Protein AF-0000000074038031 (afdb_homodimer)

pLDDT: mean 88.66, std 17.0, range [27.48, 98.94]

Nearest PDB structures (foldseek):
  1ybx-assembly1_A  TM=8.021E-01  e=2.720E-06  Acetivibrio thermocellus
  1pug-assembly1_A  TM=8.696E-01  e=6.826E-06  Escherichia coli
  1pug-assembly2_C  TM=8.564E-01  e=8.314E-06  Escherichia coli
  5yrx-assembly1_A-2  TM=8.910E-01  e=5.591E-05  Mycobacterium tuberculosis H37Rv
  7aor-assembly1_an  TM=6.648E-01  e=2.707E-04  Trypanosoma cruzi strain CL Brener

Solvent-accessible surface area (backbone atoms only — not comparable to full-atom values): 11369 Å² total; per-residue (Å²): 130,52,71,70,55,51,54,52,49,52,52,50,50,53,51,51,52,51,51,51,50,52,53,29,58,68,37,71,25,70,11,49,21,80,91,62,28,24,36,27,27,26,25,52,76,65,36,57,77,46,62,45,71,40,56,86,44,59,39,82,90,52,53,62,62,36,37,52,30,51,38,45,3,43,37,42,9,45,54,46,31,53,51,51,51,52,52,51,48,47,55,51,52,74,65,42,82,74,50,73,54,75,82,37,73,79,130,133,52,70,69,56,51,54,51,48,53,52,50,49,53,52,50,51,52,50,52,50,52,52,29,59,70,36,71,24,71,10,49,20,79,90,62,30,23,36,27,29,26,25,52,76,66,36,58,76,45,60,45,72,40,58,87,45,60,40,81,89,53,53,64,63,36,35,51,30,50,38,45,4,44,38,42,11,46,53,47,30,53,50,51,51,51,50,51,48,47,55,51,53,73,64,41,83,73,50,74,53,76,83,37,71,80,129

Secondary structure (DSSP, 8-state):
--HHHHHHHHHHHHHHHHHHHHHHHH-EEEEEETTTTEEEEEETT--EEEEEE-GGG--TT--HHHHHHHHHHHHHHHHHHHHHHHHHHHHHHHHS---HHHHS---/--HHHHHHHHHHHHHHHHHHHHHHHH-EEEEEETTTTEEEEEETT--EEEEEE-GGG--TT--HHHHHHHHHHHHHHHHHHHHHHHHHHHHHHHHS---HHHHS---

Sequence (214 aa):
MNPMDMFKNMGQLQEKMLEAQTRMRSITATGTAGGDMVKISLNGEFQIQHVEISPEAVDPEDLSLLQDLIRAAHNDAVAAVKERLREGFSDMAGGLPFSPDMFGGGSMNPMDMFKNMGQLQEKMLEAQTRMRSITATGTAGGDMVKISLNGEFQIQHVEISPEAVDPEDLSLLQDLIRAAHNDAVAAVKERLREGFSDMAGGLPFSPDMFGGGS

Foldseek 3Di:
DDPVVVVVVVVVVVVVVVVVVVQQQVAKFWFFFDVRQWIWMAGSVLDTPDIHHHPVQDDPVDNV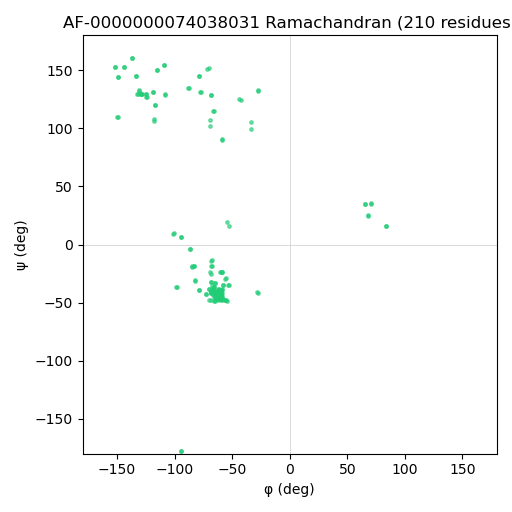SVVVGNVRRSVRRVVVSVVVVVVVVCVVVVPPPPDPVVVVDDD/DDPVVVVVVVVVVVVVVVVVVVQQQVAKFWFFFDVRQWIWMAGSVLDTPDIHHHPVQDDPVDNVSVVVGNVRRSVRRVVVSVVVVVVVVCVVVVPPPPPPVVVVDDD

Organism: NCBI:txid159291

InterPro domains:
  IPR004401 Nucleoid-associated protein YbaB/EbfC [MF_00274] (1-95)
  IPR004401 Nucleoid-associated protein YbaB/EbfC [PF02575] (8-96)
  IPR004401 Nucleoid-associated protein YbaB/EbfC [PIRSF004555] (1-99)
  IPR004401 Nucleoid-associated protein YbaB/EbfC [PTHR33449] (4-102)
  IPR004401 Nucleoid-associated protein YbaB/EbfC [TIGR00103] (2-102)
  IPR036894 Nucleoid-associated protein YbaB-like domain superfamily [G3DSA:3.30.1310.10] (4-103)
  IPR036894 Nucleoid-associated protein YbaB-like domain superfamily [SSF82607] (5-95)

Radius of gyration: 21.87 Å; Cα contacts (8 Å, |Δi|>4): 296; chains: 2; bounding box: 36×65×46 Å

Structure (mmCIF, N/CA/C/O backbone):
data_AF-0000000074038031-model_v1
#
loop_
_entity.id
_entity.type
_entity.pdbx_description
1 polymer 'Nucleoid-associated protein SAMN05920897_104124'
#
loop_
_atom_site.group_PDB
_atom_site.id
_atom_site.type_symbol
_atom_site.label_atom_id
_atom_site.label_alt_id
_atom_site.label_comp_id
_atom_site.label_asym_id
_atom_site.label_entity_id
_atom_site.label_seq_id
_atom_site.pdbx_PDB_ins_code
_atom_site.Cartn_x
_atom_site.Cartn_y
_atom_site.Cartn_z
_atom_site.occupancy
_atom_site.B_iso_or_equiv
_atom_site.auth_seq_id
_atom_site.auth_comp_id
_atom_site.auth_asym_id
_atom_site.auth_atom_id
_atom_site.pdbx_PDB_model_num
ATOM 1 N N . MET A 1 1 ? -13.188 36.469 8.938 1 65.38 1 MET A N 1
ATOM 2 C CA . MET A 1 1 ? -13.125 35.812 7.629 1 65.38 1 MET A CA 1
ATOM 3 C C . MET A 1 1 ? -14.461 35.875 6.91 1 65.38 1 MET A C 1
ATOM 5 O O . MET A 1 1 ? -15.508 35.594 7.492 1 65.38 1 MET A O 1
ATOM 9 N N . ASN A 1 2 ? -14.664 36.562 5.855 1 84.5 2 ASN A N 1
ATOM 10 C CA . ASN A 1 2 ? -15.93 36.688 5.137 1 84.5 2 ASN A CA 1
ATOM 11 C C . ASN A 1 2 ? -16.281 35.406 4.395 1 84.5 2 ASN A C 1
ATOM 13 O O . ASN A 1 2 ? -15.391 34.594 4.094 1 84.5 2 ASN A O 1
ATOM 17 N N . PRO A 1 3 ? -17.578 35.25 4.277 1 87.56 3 PRO A N 1
ATOM 18 C CA . PRO A 1 3 ? -18.031 34.031 3.627 1 87.56 3 PRO A CA 1
ATOM 19 C C . PRO A 1 3 ? -17.375 33.812 2.266 1 87.56 3 PRO A C 1
ATOM 21 O O . PRO A 1 3 ? -17.078 32.656 1.903 1 87.56 3 PRO A O 1
ATOM 24 N N . MET A 1 4 ? -17.141 34.875 1.61 1 89.25 4 MET A N 1
ATOM 25 C CA . MET A 1 4 ? -16.547 34.781 0.281 1 89.25 4 MET A CA 1
ATOM 26 C C . MET A 1 4 ? -15.109 34.25 0.366 1 89.25 4 MET A C 1
ATOM 28 O O . MET A 1 4 ? -14.688 33.469 -0.466 1 89.25 4 MET A O 1
ATOM 32 N N . ASP A 1 5 ? -14.336 34.656 1.433 1 90.38 5 ASP A N 1
ATOM 33 C CA . ASP A 1 5 ? -12.969 34.219 1.673 1 90.38 5 ASP A CA 1
ATOM 34 C C . ASP A 1 5 ? -12.945 32.75 2.08 1 90.38 5 ASP A C 1
ATOM 36 O O . ASP A 1 5 ? -12.047 31.984 1.682 1 90.38 5 ASP A O 1
ATOM 40 N N . MET A 1 6 ? -13.891 32.375 2.828 1 88.62 6 MET A N 1
ATOM 41 C CA . MET A 1 6 ? -14.016 31 3.281 1 88.62 6 MET A CA 1
ATOM 42 C C . MET A 1 6 ? -14.25 30.062 2.104 1 88.62 6 MET A C 1
ATOM 44 O O . MET A 1 6 ? -13.578 29.031 1.983 1 88.62 6 MET A O 1
ATOM 48 N N . PHE A 1 7 ? -15.203 30.516 1.234 1 88.19 7 PHE A N 1
ATOM 49 C CA . PHE A 1 7 ? -15.516 29.703 0.065 1 88.19 7 PHE A CA 1
ATOM 50 C C . PHE A 1 7 ? -14.297 29.562 -0.838 1 88.19 7 PHE A C 1
ATOM 52 O O . PHE A 1 7 ? -14 28.469 -1.324 1 88.19 7 PHE A O 1
ATOM 59 N N . LYS A 1 8 ? -13.516 30.625 -1.008 1 91 8 LYS A N 1
ATOM 60 C CA . LYS A 1 8 ? -12.312 30.625 -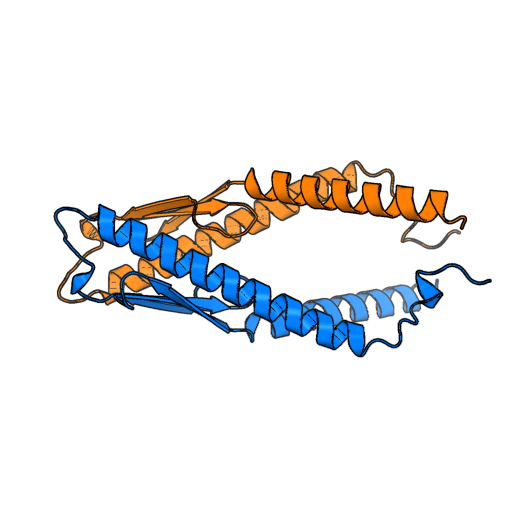1.829 1 91 8 LYS A CA 1
ATOM 61 C C . LYS A 1 8 ? -11.234 29.734 -1.233 1 91 8 LYS A C 1
ATOM 63 O O . LYS A 1 8 ? -10.578 28.984 -1.956 1 91 8 LYS A O 1
ATOM 68 N N . ASN A 1 9 ? -11.094 29.766 0.023 1 91.12 9 ASN A N 1
ATOM 69 C CA . ASN A 1 9 ? -10.109 28.938 0.721 1 91.12 9 ASN A CA 1
ATOM 70 C C . ASN A 1 9 ? -10.445 27.453 0.613 1 91.12 9 ASN A C 1
ATOM 72 O O . ASN A 1 9 ? -9.562 26.625 0.387 1 91.12 9 ASN A O 1
ATOM 76 N N . MET A 1 10 ? -11.688 27.141 0.722 1 90.69 10 MET A N 1
ATOM 77 C CA . MET A 1 10 ? -12.125 25.75 0.594 1 90.69 10 MET A CA 1
ATOM 78 C C . MET A 1 10 ? -11.852 25.219 -0.809 1 90.69 10 MET A C 1
ATOM 80 O O . MET A 1 10 ? -11.414 24.078 -0.972 1 90.69 10 MET A O 1
ATOM 84 N N . GLY A 1 11 ? -12.109 26 -1.809 1 93.88 11 GLY A N 1
ATOM 85 C CA . GLY A 1 11 ? -11.797 25.672 -3.188 1 93.88 11 GLY A CA 1
ATOM 86 C C . GLY A 1 11 ? -10.32 25.406 -3.414 1 93.88 11 GLY A C 1
ATOM 87 O O . GLY A 1 11 ? -9.953 24.422 -4.074 1 93.88 11 GLY A O 1
ATOM 88 N N . GLN A 1 12 ? -9.578 26.266 -2.832 1 93.31 12 GLN A N 1
ATOM 89 C CA . GLN A 1 12 ? -8.133 26.141 -2.953 1 93.31 12 GLN A CA 1
ATOM 90 C C . GLN A 1 12 ? -7.637 24.859 -2.289 1 93.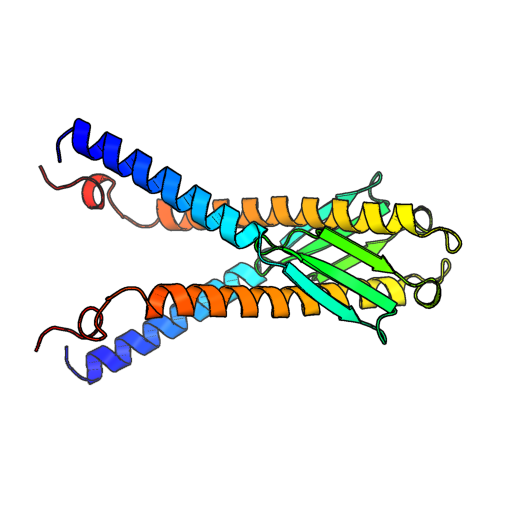31 12 GLN A C 1
ATOM 92 O O . GLN A 1 12 ? -6.75 24.172 -2.818 1 93.31 12 GLN A O 1
ATOM 97 N N . LEU A 1 13 ? -8.195 24.609 -1.163 1 90.12 13 LEU A N 1
ATOM 98 C CA . LEU A 1 13 ? -7.82 23.391 -0.447 1 90.12 13 LEU A CA 1
ATOM 99 C C . LEU A 1 13 ? -8.18 22.141 -1.255 1 90.12 13 LEU A C 1
ATOM 101 O O . LEU A 1 13 ? -7.367 21.234 -1.389 1 90.12 13 LEU A O 1
ATOM 105 N N . GLN A 1 14 ? -9.312 22.078 -1.777 1 93.88 14 GLN A N 1
ATOM 106 C CA . GLN A 1 14 ? -9.758 20.984 -2.629 1 93.88 14 GLN A CA 1
ATOM 107 C C . GLN A 1 14 ? -8.805 20.781 -3.809 1 93.88 14 GLN A C 1
ATOM 109 O O . GLN A 1 14 ? -8.453 19.656 -4.145 1 93.88 14 GLN A O 1
ATOM 114 N N . GLU A 1 15 ? -8.484 21.891 -4.453 1 94.5 15 GLU A N 1
ATOM 115 C CA . GLU A 1 15 ? -7.582 21.844 -5.602 1 94.5 15 GLU A CA 1
ATOM 116 C C . GLU A 1 15 ? -6.215 21.281 -5.211 1 94.5 15 GLU A C 1
ATOM 118 O O . GLU A 1 15 ? -5.648 20.453 -5.93 1 94.5 15 GLU A O 1
ATOM 123 N N . LYS A 1 16 ? -5.703 21.703 -4.102 1 91.88 16 LYS A N 1
ATOM 124 C CA . LYS A 1 16 ? -4.406 21.25 -3.623 1 91.88 16 LYS A CA 1
ATOM 125 C C . LYS A 1 16 ? -4.434 19.75 -3.312 1 91.88 16 LYS A C 1
ATOM 127 O O . LYS A 1 16 ? -3.467 19.031 -3.592 1 91.88 16 LYS A O 1
ATOM 132 N N . MET A 1 17 ? -5.438 19.297 -2.713 1 91.06 17 MET A N 1
ATOM 133 C CA . MET A 1 17 ? -5.594 17.875 -2.4 1 91.06 17 MET A CA 1
ATOM 134 C C . MET A 1 17 ? -5.613 17.047 -3.672 1 91.06 17 MET A C 1
ATOM 136 O O . MET A 1 17 ? -4.938 16.016 -3.754 1 91.06 17 MET A O 1
ATOM 140 N N . LEU A 1 18 ? -6.391 17.484 -4.637 1 93.81 18 LEU A N 1
ATOM 141 C CA . LEU A 1 18 ? -6.473 16.781 -5.91 1 93.81 18 LEU A CA 1
ATOM 142 C C . LEU A 1 18 ? -5.113 16.734 -6.598 1 93.81 18 LEU A C 1
ATOM 144 O O . LEU A 1 18 ? -4.742 15.719 -7.18 1 93.81 18 LEU A O 1
ATOM 148 N N . GLU A 1 19 ? -4.406 17.797 -6.551 1 92.81 19 GLU A N 1
ATOM 149 C CA . GLU A 1 19 ? -3.068 17.859 -7.129 1 92.81 19 GLU A CA 1
ATOM 150 C C . GLU A 1 19 ? -2.121 16.891 -6.445 1 92.81 19 GLU A C 1
ATOM 152 O O . GLU A 1 19 ? -1.33 16.203 -7.109 1 92.81 19 GLU A O 1
ATOM 157 N N . ALA A 1 20 ? -2.184 16.844 -5.172 1 89.44 20 ALA A N 1
ATOM 158 C CA . ALA A 1 20 ? -1.361 15.914 -4.402 1 89.44 20 ALA A CA 1
ATOM 159 C C . ALA A 1 20 ? -1.668 14.469 -4.781 1 89.44 20 ALA A C 1
ATOM 161 O O . ALA A 1 20 ? -0.753 13.672 -4.988 1 89.44 20 ALA A O 1
ATOM 162 N N . GLN A 1 21 ? -2.949 14.188 -4.902 1 93.38 21 GLN A N 1
ATOM 163 C CA . GLN A 1 21 ? -3.369 12.844 -5.297 1 93.38 21 GLN A CA 1
ATOM 164 C C . GLN A 1 21 ? -2.836 12.484 -6.68 1 93.38 21 GLN A C 1
ATOM 166 O O . GLN A 1 21 ? -2.361 11.367 -6.898 1 93.38 21 GLN A O 1
ATOM 171 N N . THR A 1 22 ? -2.975 13.43 -7.598 1 94.5 22 THR A N 1
ATOM 172 C CA . THR A 1 22 ? -2.508 13.211 -8.961 1 94.5 22 THR A CA 1
ATOM 173 C C . THR A 1 22 ? -1.007 12.938 -8.984 1 94.5 22 THR A C 1
ATOM 175 O O . THR A 1 22 ? -0.542 12.047 -9.703 1 94.5 22 THR A O 1
ATOM 178 N N . ARG A 1 23 ? -0.282 13.648 -8.195 1 92.88 23 ARG A N 1
ATOM 179 C CA . ARG A 1 23 ? 1.16 13.445 -8.102 1 92.88 23 ARG A CA 1
ATOM 180 C C . ARG A 1 23 ? 1.48 12.055 -7.559 1 92.88 23 ARG A C 1
ATOM 182 O O . ARG A 1 23 ? 2.361 11.367 -8.078 1 92.88 23 ARG A O 1
ATOM 189 N N . MET A 1 24 ? 0.803 11.672 -6.535 1 93.94 24 MET A N 1
ATOM 190 C CA . MET A 1 24 ? 1.004 10.344 -5.953 1 93.94 24 MET A CA 1
ATOM 191 C C . MET A 1 24 ? 0.718 9.25 -6.977 1 93.94 24 MET A C 1
ATOM 193 O O . MET A 1 24 ? 1.457 8.266 -7.062 1 93.94 24 MET A O 1
ATOM 197 N N . ARG A 1 25 ? -0.327 9.422 -7.812 1 95.31 25 ARG A N 1
ATOM 198 C CA . ARG A 1 25 ? -0.71 8.422 -8.805 1 95.31 25 ARG A CA 1
ATOM 199 C C . ARG A 1 25 ? 0.336 8.32 -9.914 1 95.31 25 ARG A C 1
ATOM 201 O O . ARG A 1 25 ? 0.449 7.289 -10.57 1 95.31 25 ARG A O 1
ATOM 208 N N . SER A 1 26 ? 1.06 9.391 -10.07 1 95.44 26 SER A N 1
ATOM 209 C CA . SER A 1 26 ? 2.033 9.43 -11.156 1 95.44 26 SER A CA 1
ATOM 210 C C . SER A 1 26 ? 3.342 8.758 -10.758 1 95.44 26 SER A C 1
ATOM 212 O O . SER A 1 26 ? 4.172 8.445 -11.609 1 95.44 26 SER A O 1
ATOM 214 N N . ILE A 1 27 ? 3.549 8.602 -9.461 1 95.19 27 ILE A N 1
ATOM 215 C CA . ILE A 1 27 ? 4.727 7.914 -8.945 1 95.19 27 ILE A CA 1
ATOM 216 C C . ILE A 1 27 ? 4.547 6.406 -9.094 1 95.19 27 ILE A C 1
ATOM 218 O O . ILE A 1 27 ? 3.471 5.875 -8.82 1 95.19 27 ILE A O 1
ATOM 222 N N . THR A 1 28 ? 5.566 5.809 -9.641 1 97.56 28 THR A N 1
ATOM 223 C CA . THR A 1 28 ? 5.535 4.355 -9.742 1 97.56 28 THR A CA 1
ATOM 224 C C . THR A 1 28 ? 6.859 3.752 -9.281 1 97.56 28 THR A C 1
ATOM 226 O O . THR A 1 28 ? 7.918 4.359 -9.453 1 97.56 28 THR A O 1
ATOM 229 N N . ALA A 1 29 ? 6.809 2.641 -8.672 1 98.5 29 ALA A N 1
ATOM 230 C CA . ALA A 1 29 ? 7.988 1.853 -8.336 1 98.5 29 ALA A CA 1
ATOM 231 C C . ALA A 1 29 ? 7.707 0.358 -8.453 1 98.5 29 ALA A C 1
ATOM 233 O O . ALA A 1 29 ? 6.566 -0.079 -8.289 1 98.5 29 ALA A O 1
ATOM 234 N N . THR A 1 30 ? 8.812 -0.32 -8.734 1 98.88 30 THR A N 1
ATOM 235 C CA . THR A 1 30 ? 8.688 -1.759 -8.945 1 98.88 30 THR A CA 1
ATOM 236 C C . THR A 1 30 ? 9.516 -2.525 -7.91 1 98.88 30 THR A C 1
ATOM 238 O O . THR A 1 30 ? 10.648 -2.146 -7.605 1 98.88 30 THR A O 1
ATOM 241 N N . GLY A 1 31 ? 8.906 -3.525 -7.277 1 98.88 31 GLY A N 1
ATOM 242 C CA . GLY A 1 31 ? 9.578 -4.488 -6.422 1 98.88 31 GLY A CA 1
ATOM 243 C C . GLY A 1 31 ? 9.656 -5.879 -7.031 1 98.88 31 GLY A C 1
ATOM 244 O O . GLY A 1 31 ? 8.859 -6.219 -7.906 1 98.88 31 GLY A O 1
ATOM 245 N N . THR A 1 32 ? 10.664 -6.613 -6.578 1 98.88 32 THR A N 1
ATOM 246 C CA . THR A 1 32 ? 10.875 -7.941 -7.145 1 98.88 32 THR A CA 1
ATOM 247 C C . THR A 1 32 ? 11.188 -8.953 -6.043 1 98.88 32 THR A C 1
ATOM 249 O O . THR A 1 32 ? 11.492 -8.578 -4.914 1 98.88 32 THR A O 1
ATOM 252 N N . ALA A 1 33 ? 11.016 -10.172 -6.359 1 98.88 33 ALA A N 1
ATOM 253 C CA . ALA A 1 33 ? 11.398 -11.281 -5.488 1 98.88 33 ALA A CA 1
ATOM 254 C C . ALA A 1 33 ? 11.734 -12.531 -6.305 1 98.88 33 ALA A C 1
ATOM 256 O O . ALA A 1 33 ? 11.258 -12.688 -7.434 1 98.88 33 ALA A O 1
ATOM 257 N N . GLY A 1 34 ? 12.633 -13.438 -5.75 1 98.38 34 GLY A N 1
ATOM 258 C CA . GLY A 1 34 ? 12.961 -14.703 -6.387 1 98.38 34 GLY A CA 1
ATOM 259 C C . GLY A 1 34 ? 13.797 -14.539 -7.641 1 98.38 34 GLY A C 1
ATOM 260 O O . GLY A 1 34 ? 13.602 -15.258 -8.625 1 98.38 34 GLY A O 1
ATOM 261 N N . GLY A 1 35 ? 14.648 -13.648 -7.695 1 97.56 35 GLY A N 1
ATOM 262 C CA . GLY A 1 35 ? 15.414 -13.398 -8.906 1 97.56 35 GLY A CA 1
ATOM 263 C C . GLY A 1 35 ? 14.562 -12.914 -10.062 1 97.56 35 GLY A C 1
ATOM 264 O O . GLY A 1 35 ? 14.68 -13.422 -11.18 1 97.56 35 GLY A O 1
ATOM 265 N N . ASP A 1 36 ? 13.469 -12.094 -9.781 1 98.19 36 ASP A N 1
ATOM 266 C CA . ASP A 1 36 ? 12.578 -11.445 -10.742 1 98.19 36 ASP A CA 1
ATOM 267 C C . ASP A 1 36 ? 11.477 -12.391 -11.211 1 98.19 36 ASP A C 1
ATOM 269 O O . ASP A 1 36 ? 10.781 -12.117 -12.188 1 98.19 36 ASP A O 1
ATOM 273 N N . MET A 1 37 ? 11.328 -13.422 -10.477 1 98.62 37 MET A N 1
ATOM 274 C CA . MET A 1 37 ? 10.227 -14.328 -10.781 1 98.62 37 MET A CA 1
ATOM 275 C C . MET A 1 37 ? 8.875 -13.641 -10.57 1 98.62 37 MET A C 1
ATOM 277 O O . MET A 1 37 ? 7.895 -13.977 -11.227 1 98.62 37 MET A O 1
ATOM 281 N N . VAL A 1 38 ? 8.883 -12.82 -9.648 1 98.94 38 VAL A N 1
ATOM 282 C CA . VAL A 1 38 ? 7.695 -12 -9.398 1 98.94 38 VAL A CA 1
ATOM 283 C C . VAL A 1 38 ? 8.078 -10.523 -9.422 1 98.94 38 VAL A C 1
ATOM 285 O O . VAL A 1 38 ? 9.039 -10.109 -8.766 1 98.94 38 VAL A O 1
ATOM 288 N N . LYS A 1 39 ? 7.418 -9.766 -10.195 1 98.94 39 LYS A N 1
ATOM 289 C CA . LYS A 1 39 ? 7.57 -8.32 -10.297 1 98.94 39 LYS A CA 1
ATOM 290 C C . LYS A 1 39 ? 6.238 -7.609 -10.078 1 98.94 39 LYS A C 1
ATOM 292 O O . LYS A 1 39 ? 5.23 -7.973 -10.695 1 98.94 39 LYS A O 1
ATOM 297 N N . ILE A 1 40 ? 6.191 -6.582 -9.172 1 98.94 40 ILE A N 1
ATOM 298 C CA . ILE A 1 40 ? 4.969 -5.848 -8.859 1 98.94 40 ILE A CA 1
ATOM 299 C C . ILE A 1 40 ? 5.242 -4.348 -8.906 1 98.94 40 ILE A C 1
ATOM 301 O O . ILE A 1 40 ? 6.211 -3.867 -8.312 1 98.94 40 ILE A O 1
ATOM 305 N N . SER A 1 41 ? 4.43 -3.678 -9.609 1 98.94 41 SER A N 1
ATOM 306 C CA . SER A 1 41 ? 4.531 -2.225 -9.688 1 98.94 41 SER A CA 1
ATOM 307 C C . SER A 1 41 ? 3.387 -1.549 -8.938 1 98.94 41 SER A C 1
ATOM 309 O O . SER A 1 41 ? 2.217 -1.878 -9.148 1 98.94 41 SER A O 1
ATOM 311 N N . LEU A 1 42 ? 3.746 -0.639 -8.094 1 98.81 42 LEU A N 1
ATOM 312 C CA . LEU A 1 42 ? 2.789 0.147 -7.32 1 98.81 42 LEU A CA 1
ATOM 313 C C . LEU A 1 42 ? 2.861 1.621 -7.703 1 98.81 42 LEU A C 1
ATOM 315 O O . LEU A 1 42 ? 3.926 2.115 -8.086 1 98.81 42 LEU A O 1
ATOM 319 N N . ASN A 1 43 ? 1.71 2.279 -7.566 1 98.25 43 ASN A N 1
ATOM 320 C CA . ASN A 1 43 ? 1.771 3.734 -7.625 1 98.25 43 ASN A CA 1
ATOM 321 C C . ASN A 1 43 ? 1.875 4.348 -6.234 1 98.25 43 ASN A C 1
ATOM 323 O O . ASN A 1 43 ? 1.969 3.629 -5.238 1 98.25 43 ASN A O 1
ATOM 327 N N . GLY A 1 44 ? 1.889 5.672 -6.184 1 97.81 44 GLY A N 1
ATOM 328 C CA . GLY A 1 44 ? 2.078 6.391 -4.934 1 97.81 44 GLY A CA 1
ATOM 329 C C . GLY A 1 44 ? 0.915 6.234 -3.975 1 97.81 44 GLY A C 1
ATOM 330 O O . GLY A 1 44 ? 1.027 6.574 -2.795 1 97.81 44 GLY A O 1
ATOM 331 N N . GLU A 1 45 ? -0.212 5.734 -4.445 1 97.25 45 GLU A N 1
ATOM 332 C CA . GLU A 1 45 ? -1.366 5.434 -3.604 1 97.25 45 GLU A CA 1
ATOM 333 C C . GLU A 1 45 ? -1.362 3.975 -3.162 1 97.25 45 GLU A C 1
ATOM 335 O O . GLU A 1 45 ? -2.352 3.482 -2.615 1 97.25 45 GLU A O 1
ATOM 340 N N . PHE A 1 46 ? -0.296 3.227 -3.463 1 98.44 46 PHE A N 1
ATOM 341 C CA . PHE A 1 46 ? -0.049 1.84 -3.088 1 98.44 46 PHE A CA 1
ATOM 342 C C . PHE A 1 46 ? -1.023 0.906 -3.795 1 98.44 46 PHE A C 1
ATOM 344 O O . PHE A 1 46 ? -1.396 -0.137 -3.254 1 98.44 46 PHE A O 1
ATOM 351 N N . GLN A 1 47 ? -1.53 1.372 -4.969 1 98.56 47 GLN A N 1
ATOM 352 C CA . GLN A 1 47 ? -2.309 0.491 -5.832 1 98.56 47 GLN A CA 1
ATOM 353 C C . GLN A 1 47 ? -1.404 -0.271 -6.797 1 98.56 47 GLN A C 1
ATOM 355 O O . GLN A 1 47 ? -0.481 0.305 -7.375 1 98.56 47 GLN A O 1
ATOM 360 N N . ILE A 1 48 ? -1.673 -1.53 -6.887 1 98.94 48 ILE A N 1
ATOM 361 C CA . ILE A 1 48 ? -0.928 -2.299 -7.879 1 98.94 48 ILE A CA 1
ATOM 362 C C . ILE A 1 48 ? -1.347 -1.87 -9.281 1 98.94 48 ILE A C 1
ATOM 364 O O . ILE A 1 48 ? -2.539 -1.827 -9.602 1 98.94 48 ILE A O 1
ATOM 368 N N . GLN A 1 49 ? -0.342 -1.559 -10.102 1 98.62 49 GLN A N 1
ATOM 369 C CA . GLN A 1 49 ? -0.563 -1.221 -11.5 1 98.62 49 GLN A CA 1
ATOM 370 C C . GLN A 1 49 ? -0.304 -2.424 -12.406 1 98.62 49 GLN A C 1
ATOM 372 O O . GLN A 1 49 ? -0.988 -2.607 -13.414 1 98.62 49 GLN A O 1
ATOM 377 N N . HIS A 1 50 ? 0.721 -3.176 -11.961 1 98.56 50 HIS A N 1
ATOM 378 C CA . HIS A 1 50 ? 1.135 -4.309 -12.781 1 98.56 50 HIS A CA 1
ATOM 379 C C . HIS A 1 50 ? 1.693 -5.438 -11.922 1 98.56 50 HIS A C 1
ATOM 381 O O . HIS A 1 50 ? 2.344 -5.184 -10.898 1 98.56 50 HIS A O 1
ATOM 387 N N . VAL A 1 51 ? 1.408 -6.633 -12.352 1 98.94 51 VAL A N 1
ATOM 388 C CA . VAL A 1 51 ? 1.971 -7.848 -11.766 1 98.94 51 VAL A CA 1
ATOM 389 C C . VAL A 1 51 ? 2.52 -8.75 -12.875 1 98.94 51 VAL A C 1
ATOM 391 O O . VAL A 1 51 ? 1.864 -8.953 -13.898 1 98.94 51 VAL A O 1
ATOM 394 N N . GLU A 1 52 ? 3.67 -9.188 -12.648 1 98.75 52 GLU A N 1
ATOM 395 C CA . GLU A 1 52 ? 4.281 -10.18 -13.531 1 98.75 52 GLU A CA 1
ATOM 396 C C . GLU A 1 52 ? 4.805 -11.375 -12.734 1 98.75 52 GLU A C 1
ATOM 398 O O . GLU A 1 52 ? 5.586 -11.203 -11.797 1 98.75 52 GLU A O 1
ATOM 403 N N . ILE A 1 53 ? 4.418 -12.562 -13.18 1 98.75 53 ILE A N 1
ATOM 404 C CA . ILE A 1 53 ? 4.832 -13.789 -12.508 1 98.75 53 ILE A CA 1
ATOM 405 C C . ILE A 1 53 ? 5.422 -14.758 -13.531 1 98.75 53 ILE A C 1
ATOM 407 O O . ILE A 1 53 ? 4.816 -15.023 -14.57 1 98.75 53 ILE A O 1
ATOM 411 N N . SER A 1 54 ? 6.523 -15.234 -13.258 1 97.81 54 SER A N 1
ATOM 412 C CA . SER A 1 54 ? 7.121 -16.281 -14.078 1 97.81 54 SER A CA 1
ATOM 413 C C . SER A 1 54 ? 6.512 -17.641 -13.758 1 97.81 54 SER A C 1
ATOM 415 O O . SER A 1 54 ? 6.262 -17.969 -12.594 1 97.81 54 SER A O 1
ATOM 417 N N . PRO A 1 55 ? 6.395 -18.438 -14.773 1 97.19 55 PRO A N 1
ATOM 418 C CA . PRO A 1 55 ? 5.902 -19.797 -14.523 1 97.19 55 PRO A CA 1
ATOM 419 C C . PRO A 1 55 ? 6.773 -20.578 -13.539 1 97.19 55 PRO A C 1
ATOM 421 O O . PRO A 1 55 ? 6.285 -21.469 -12.836 1 97.19 55 PRO A O 1
ATOM 424 N N . GLU A 1 56 ? 7.949 -20.203 -13.43 1 96.5 56 GLU A N 1
ATOM 425 C CA . GLU A 1 56 ? 8.898 -20.875 -12.547 1 96.5 56 GLU A CA 1
ATOM 426 C C . GLU A 1 56 ? 8.523 -20.672 -11.078 1 96.5 56 GLU A C 1
ATOM 428 O O . GLU A 1 56 ? 8.938 -21.453 -10.219 1 96.5 56 GLU A O 1
ATOM 433 N N . ALA A 1 57 ? 7.75 -19.719 -10.852 1 97.75 57 ALA A N 1
ATOM 434 C CA . ALA A 1 57 ? 7.352 -19.406 -9.484 1 97.75 57 ALA A CA 1
ATOM 435 C C . ALA A 1 57 ? 6.133 -20.219 -9.062 1 97.75 57 ALA A C 1
ATOM 437 O O . ALA A 1 57 ? 5.703 -20.156 -7.91 1 97.75 57 ALA A O 1
ATOM 438 N N . VAL A 1 58 ? 5.656 -20.953 -9.992 1 97.81 58 VAL A N 1
ATOM 439 C CA . VAL A 1 58 ? 4.332 -21.531 -9.758 1 97.81 58 VAL A CA 1
ATOM 440 C C . VAL A 1 58 ? 4.418 -23.047 -9.727 1 97.81 58 VAL A C 1
ATOM 442 O O . VAL A 1 58 ? 4.902 -23.672 -10.672 1 97.81 58 VAL A O 1
ATOM 445 N N . ASP A 1 59 ? 4.031 -23.578 -8.625 1 96.06 59 ASP A N 1
ATOM 446 C CA . ASP A 1 59 ? 3.709 -24.984 -8.469 1 96.06 59 ASP A CA 1
ATOM 447 C C . ASP A 1 59 ? 2.248 -25.172 -8.062 1 96.06 59 ASP A C 1
ATOM 449 O O . ASP A 1 59 ? 1.866 -24.875 -6.934 1 96.06 59 ASP A O 1
ATOM 453 N N . PRO A 1 60 ? 1.436 -25.641 -8.93 1 91.38 60 PRO A N 1
ATOM 454 C CA . PRO A 1 60 ? 0.003 -25.719 -8.633 1 91.38 60 PRO A CA 1
ATOM 455 C C . PRO A 1 60 ? -0.299 -26.609 -7.434 1 91.38 60 PRO A C 1
ATOM 457 O O . PRO A 1 60 ? -1.355 -26.484 -6.812 1 91.38 60 PRO A O 1
ATOM 460 N N . GLU A 1 61 ? 0.588 -27.484 -7.18 1 94 61 GLU A N 1
ATOM 461 C CA . GLU A 1 61 ? 0.358 -28.406 -6.066 1 94 61 GLU A CA 1
ATOM 462 C C . GLU A 1 61 ? 0.795 -27.781 -4.742 1 94 61 GLU A C 1
ATOM 464 O O . GLU A 1 61 ? 0.475 -28.297 -3.672 1 94 61 GLU A O 1
ATOM 469 N N . ASP A 1 62 ? 1.563 -26.828 -4.73 1 97.5 62 ASP A N 1
ATOM 470 C CA . ASP A 1 62 ? 2.045 -26.094 -3.562 1 97.5 62 ASP A CA 1
ATOM 471 C C . ASP A 1 62 ? 2.326 -24.625 -3.904 1 97.5 62 ASP A C 1
ATOM 473 O O . ASP A 1 62 ? 3.361 -24.312 -4.492 1 97.5 62 ASP A O 1
ATOM 477 N N . LEU A 1 63 ? 1.498 -23.797 -3.383 1 98.06 63 LEU A N 1
ATOM 478 C CA . LEU A 1 63 ? 1.564 -22.391 -3.797 1 98.06 63 LEU A CA 1
ATOM 479 C C . LEU A 1 63 ? 2.293 -21.562 -2.756 1 98.06 63 LEU A C 1
ATOM 481 O O . LEU A 1 63 ? 2.342 -20.328 -2.867 1 98.06 63 LEU A O 1
ATOM 485 N N . SER A 1 64 ? 2.924 -22.203 -1.756 1 98.31 64 SER A N 1
ATOM 486 C CA . SER A 1 64 ? 3.559 -21.516 -0.645 1 98.31 64 SER A CA 1
ATOM 487 C C . SER A 1 64 ? 4.684 -20.609 -1.132 1 98.31 64 SER A C 1
ATOM 489 O O . SER A 1 64 ? 4.789 -19.453 -0.706 1 98.31 64 SER A O 1
ATOM 491 N N . LEU A 1 65 ? 5.418 -21.094 -2.045 1 97.94 65 LEU A N 1
ATOM 492 C CA . LEU A 1 65 ? 6.523 -20.297 -2.568 1 97.94 65 LEU A CA 1
ATOM 493 C C . LEU A 1 65 ? 6.008 -19.062 -3.303 1 97.94 65 LEU A C 1
ATOM 495 O O . LEU A 1 65 ? 6.492 -17.953 -3.074 1 97.94 65 LEU A O 1
ATOM 499 N N . LEU A 1 66 ? 5.086 -19.281 -4.137 1 98.69 66 LEU A N 1
ATOM 500 C CA . LEU A 1 66 ? 4.504 -18.172 -4.895 1 98.69 66 LEU A CA 1
ATOM 501 C C . LEU A 1 66 ? 3.959 -17.094 -3.961 1 98.69 66 LEU A C 1
ATOM 503 O O . LEU A 1 66 ? 4.211 -15.906 -4.16 1 98.69 66 LEU A O 1
ATOM 507 N N . GLN A 1 67 ? 3.215 -17.484 -2.992 1 98.88 67 GLN A N 1
ATOM 508 C CA . GLN A 1 67 ? 2.629 -16.578 -2.02 1 98.88 67 GLN A CA 1
ATOM 509 C C . GLN A 1 67 ? 3.707 -15.781 -1.286 1 98.88 67 GLN A C 1
ATOM 511 O O . GLN A 1 67 ? 3.572 -14.57 -1.09 1 98.88 67 GLN A O 1
ATOM 516 N N . ASP A 1 68 ? 4.77 -16.453 -0.926 1 98.81 68 ASP A N 1
ATOM 517 C CA . ASP A 1 68 ? 5.887 -15.789 -0.257 1 98.81 68 ASP A CA 1
ATOM 518 C C . ASP A 1 68 ? 6.551 -14.766 -1.177 1 98.81 68 ASP A C 1
ATOM 520 O O . ASP A 1 68 ? 6.918 -13.672 -0.739 1 98.81 68 ASP A O 1
ATOM 524 N N . LEU A 1 69 ? 6.676 -15.148 -2.416 1 98.94 69 LEU A N 1
ATOM 525 C CA . LEU A 1 69 ? 7.328 -14.273 -3.383 1 98.94 69 LEU A CA 1
ATOM 526 C C . LEU A 1 69 ? 6.477 -13.039 -3.656 1 98.94 69 LEU A C 1
ATOM 528 O O . LEU A 1 69 ? 7.008 -11.93 -3.805 1 98.94 69 LEU A O 1
ATOM 532 N N . ILE A 1 70 ? 5.168 -13.195 -3.779 1 98.94 70 ILE A N 1
ATOM 533 C CA . ILE A 1 70 ? 4.258 -12.078 -3.986 1 98.94 70 ILE A CA 1
ATOM 534 C C . ILE A 1 70 ? 4.367 -11.102 -2.816 1 98.94 70 ILE A C 1
ATOM 536 O O . ILE A 1 70 ? 4.488 -9.891 -3.02 1 98.94 70 ILE A O 1
ATOM 540 N N . ARG A 1 71 ? 4.367 -11.648 -1.63 1 98.94 71 ARG A N 1
ATOM 541 C CA . ARG A 1 71 ? 4.516 -10.812 -0.443 1 98.94 71 ARG A CA 1
ATOM 542 C C . ARG A 1 71 ? 5.828 -10.039 -0.481 1 98.94 71 ARG A C 1
ATOM 544 O O . ARG A 1 71 ? 5.848 -8.828 -0.26 1 98.94 71 ARG A O 1
ATOM 551 N N . ALA A 1 72 ? 6.895 -10.711 -0.779 1 98.94 72 ALA A N 1
ATOM 552 C CA . ALA A 1 72 ? 8.227 -10.117 -0.775 1 98.94 72 ALA A CA 1
ATOM 553 C C . ALA A 1 72 ? 8.352 -9.047 -1.851 1 98.94 72 ALA A C 1
ATOM 555 O O . ALA A 1 72 ? 8.844 -7.945 -1.583 1 98.94 72 ALA A O 1
ATOM 556 N N . ALA A 1 73 ? 7.91 -9.336 -3.029 1 98.94 73 ALA A N 1
ATOM 557 C CA . ALA A 1 73 ? 7.988 -8.398 -4.145 1 98.94 73 ALA A CA 1
ATOM 558 C C . ALA A 1 73 ? 7.156 -7.148 -3.871 1 98.94 73 ALA A C 1
ATOM 560 O O . ALA A 1 73 ? 7.586 -6.027 -4.164 1 98.94 73 ALA A O 1
ATOM 561 N N . HIS A 1 74 ? 5.965 -7.414 -3.336 1 98.94 74 HIS A N 1
ATOM 562 C CA . HIS A 1 74 ? 5.086 -6.301 -3 1 98.94 74 HIS A CA 1
ATOM 563 C C . HIS A 1 74 ? 5.719 -5.402 -1.942 1 98.94 74 HIS A C 1
ATOM 565 O O . HIS A 1 74 ? 5.723 -4.176 -2.084 1 98.94 74 HIS A O 1
ATOM 571 N N . ASN A 1 75 ? 6.266 -6.02 -0.898 1 98.88 75 ASN A N 1
ATOM 572 C CA . ASN A 1 75 ? 6.848 -5.234 0.185 1 98.88 75 ASN A CA 1
ATOM 573 C C . ASN A 1 75 ? 8.109 -4.508 -0.266 1 98.88 75 ASN A C 1
ATOM 575 O O . ASN A 1 75 ? 8.398 -3.402 0.201 1 98.88 75 ASN A O 1
ATOM 579 N N . ASP A 1 76 ? 8.797 -5.117 -1.143 1 98.94 76 ASP A N 1
ATOM 580 C CA . ASP A 1 76 ? 9.906 -4.438 -1.802 1 98.94 76 ASP A CA 1
ATOM 581 C C . ASP A 1 76 ? 9.43 -3.201 -2.555 1 98.94 76 ASP A C 1
ATOM 583 O O . ASP A 1 76 ? 10.031 -2.129 -2.445 1 98.94 76 ASP A O 1
ATOM 587 N N . ALA A 1 77 ? 8.344 -3.314 -3.328 1 98.88 77 ALA A N 1
ATOM 588 C CA . ALA A 1 77 ? 7.746 -2.205 -4.066 1 98.88 77 ALA A CA 1
ATOM 589 C C . ALA A 1 77 ? 7.258 -1.114 -3.119 1 98.88 77 ALA A C 1
ATOM 591 O O . ALA A 1 77 ? 7.422 0.077 -3.396 1 98.88 77 ALA A O 1
ATOM 592 N N . VAL A 1 78 ? 6.652 -1.54 -2.021 1 98.75 78 VAL A N 1
ATOM 593 C CA . VAL A 1 78 ? 6.168 -0.59 -1.027 1 98.75 78 VAL A CA 1
ATOM 594 C C . VAL A 1 78 ? 7.328 0.26 -0.515 1 98.75 78 VAL A C 1
ATOM 596 O O . VAL A 1 78 ? 7.215 1.485 -0.426 1 98.75 78 VAL A O 1
ATOM 599 N N . ALA A 1 79 ? 8.445 -0.375 -0.194 1 98.5 79 ALA A N 1
ATOM 600 C CA . ALA A 1 79 ? 9.625 0.339 0.286 1 98.5 79 ALA A CA 1
ATOM 601 C C . ALA A 1 79 ? 10.109 1.353 -0.746 1 98.5 79 ALA A C 1
ATOM 603 O O . ALA A 1 79 ? 10.438 2.49 -0.401 1 98.5 79 ALA A O 1
ATOM 604 N N . ALA A 1 80 ? 10.102 0.958 -1.928 1 98.56 80 ALA A N 1
ATOM 605 C CA . ALA A 1 80 ? 10.547 1.816 -3.021 1 98.56 80 ALA A CA 1
ATOM 606 C C . ALA A 1 80 ? 9.609 3.01 -3.201 1 98.56 80 ALA A C 1
ATOM 608 O O . ALA A 1 80 ? 10.062 4.133 -3.42 1 98.56 80 ALA A O 1
ATOM 609 N N . VAL A 1 81 ? 8.297 2.777 -3.154 1 98.19 81 VAL A N 1
ATOM 610 C CA . VAL A 1 81 ? 7.305 3.842 -3.297 1 98.19 81 VAL A CA 1
ATOM 611 C C . VAL A 1 81 ? 7.465 4.852 -2.162 1 98.19 81 VAL A C 1
ATOM 613 O O . VAL A 1 81 ? 7.453 6.062 -2.393 1 98.19 81 VAL A O 1
ATOM 616 N N . LYS A 1 82 ? 7.598 4.344 -0.963 1 97.19 82 LYS A N 1
ATOM 617 C CA . LYS A 1 82 ? 7.773 5.219 0.193 1 97.19 82 LYS A CA 1
ATOM 618 C C . LYS A 1 82 ? 9.008 6.098 0.038 1 97.19 82 LYS A C 1
ATOM 620 O O . LYS A 1 82 ? 8.992 7.27 0.41 1 97.19 82 LYS A O 1
ATOM 625 N N . GLU A 1 83 ? 10.023 5.539 -0.489 1 96.81 83 GLU A N 1
ATOM 626 C CA . GLU A 1 83 ? 11.242 6.297 -0.746 1 96.81 83 GLU A CA 1
ATOM 627 C C . GLU A 1 83 ? 11.008 7.402 -1.771 1 96.81 83 GLU A C 1
ATOM 629 O O . GLU A 1 83 ? 11.445 8.539 -1.582 1 96.81 83 GLU A O 1
ATOM 634 N N . ARG A 1 84 ? 10.312 7.059 -2.789 1 95.94 84 ARG A N 1
ATOM 635 C CA . ARG A 1 84 ? 10.008 8.039 -3.828 1 95.94 84 ARG A CA 1
ATOM 636 C C . ARG A 1 84 ? 9.125 9.156 -3.287 1 95.94 84 ARG A C 1
ATOM 638 O O . ARG A 1 84 ? 9.312 10.328 -3.631 1 95.94 84 ARG A O 1
ATOM 645 N N . LEU A 1 85 ? 8.18 8.773 -2.484 1 94.38 85 LEU A N 1
ATOM 646 C CA . LEU A 1 85 ? 7.301 9.758 -1.862 1 94.38 85 LEU A CA 1
ATOM 647 C C . LEU A 1 85 ? 8.086 10.695 -0.955 1 94.38 85 LEU A C 1
ATOM 649 O O . LEU A 1 85 ? 7.883 11.906 -0.982 1 94.38 85 LEU A O 1
ATOM 653 N N . ARG A 1 86 ? 9.016 10.148 -0.181 1 92.75 86 ARG A N 1
ATOM 654 C CA . ARG A 1 86 ? 9.867 10.93 0.706 1 92.75 86 ARG A CA 1
ATOM 655 C C . ARG A 1 86 ? 10.734 11.906 -0.088 1 92.75 86 ARG A C 1
ATOM 657 O O . ARG A 1 86 ? 10.891 13.062 0.301 1 92.75 86 ARG A O 1
ATOM 664 N N . GLU A 1 87 ? 11.195 11.516 -1.181 1 91.44 87 GLU A N 1
ATOM 665 C CA . GLU A 1 87 ? 12.016 12.352 -2.051 1 91.44 87 GLU A CA 1
ATOM 666 C C . GLU A 1 87 ? 11.195 13.492 -2.656 1 91.44 87 GLU A C 1
ATOM 668 O O . GLU A 1 87 ? 11.672 14.625 -2.742 1 91.44 87 GLU A O 1
ATOM 673 N N . GLY A 1 88 ? 10.031 13.125 -3.041 1 85.62 88 GLY A N 1
ATOM 674 C CA . GLY A 1 88 ? 9.133 14.141 -3.576 1 85.62 88 GLY A CA 1
ATOM 675 C C . GLY A 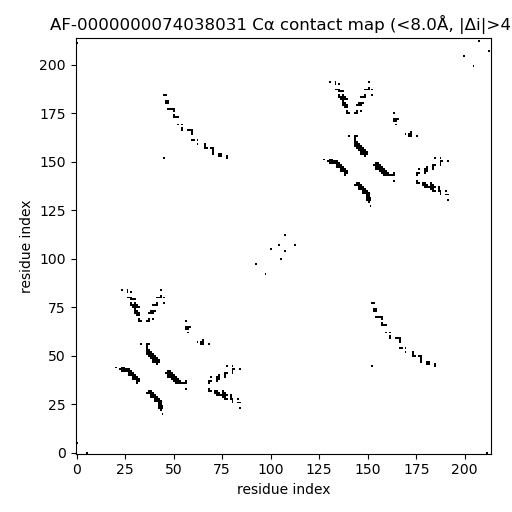1 88 ? 8.766 15.203 -2.561 1 85.62 88 GLY A C 1
ATOM 676 O O . GLY A 1 88 ? 8.75 16.391 -2.877 1 85.62 88 GLY A O 1
ATOM 677 N N . PHE A 1 89 ? 8.469 14.773 -1.379 1 83.81 89 PHE A N 1
ATOM 678 C CA . PHE A 1 89 ? 8.141 15.695 -0.299 1 83.81 89 PHE A CA 1
ATOM 679 C C . PHE A 1 89 ? 9.344 16.562 0.046 1 83.81 89 PHE A C 1
ATOM 681 O O . PHE A 1 89 ? 9.195 17.766 0.272 1 83.81 89 PHE A O 1
ATOM 688 N N . SER A 1 90 ? 10.461 16.031 0.11 1 84.44 90 SER A N 1
ATOM 689 C CA . SER A 1 90 ? 11.695 16.766 0.386 1 84.44 90 SER A CA 1
ATOM 690 C C . SER A 1 90 ? 11.945 17.844 -0.667 1 84.44 90 SER A C 1
ATOM 692 O O . SER A 1 90 ? 12.305 18.969 -0.334 1 84.44 90 SER A O 1
ATOM 694 N N . ASP A 1 91 ? 11.672 17.484 -1.856 1 81.81 91 ASP A N 1
ATOM 695 C CA . ASP A 1 91 ? 11.828 18.422 -2.961 1 81.81 91 ASP A CA 1
ATOM 696 C C . ASP A 1 91 ? 10.836 19.578 -2.844 1 81.81 91 ASP A C 1
ATOM 698 O O . ASP A 1 91 ? 11.18 20.734 -3.127 1 81.81 91 ASP A O 1
ATOM 702 N N . MET A 1 92 ? 9.633 19.25 -2.377 1 76.62 92 MET A N 1
ATOM 703 C CA . MET A 1 92 ? 8.594 20.25 -2.191 1 76.62 92 MET A CA 1
ATOM 704 C C . MET A 1 92 ? 8.906 21.141 -0.988 1 76.62 92 MET A C 1
ATOM 706 O O . MET A 1 92 ? 8.789 22.359 -1.063 1 76.62 92 MET A O 1
ATOM 710 N N . ALA A 1 93 ? 9.375 20.516 0.132 1 76.44 93 ALA A N 1
ATOM 711 C CA . ALA A 1 93 ? 9.719 21.234 1.354 1 76.44 93 ALA A CA 1
ATOM 712 C C . ALA A 1 93 ? 10.977 22.078 1.152 1 76.44 93 ALA A C 1
ATOM 714 O O . ALA A 1 93 ? 11.07 23.188 1.683 1 76.44 93 ALA A O 1
ATOM 715 N N . GLY A 1 94 ? 11.977 21.469 0.592 1 70.19 94 GLY A N 1
ATOM 716 C CA . GLY A 1 94 ? 13.188 22.219 0.273 1 70.19 94 GLY A CA 1
ATOM 717 C C . GLY A 1 94 ? 12.922 23.422 -0.603 1 70.19 94 GLY A C 1
ATOM 718 O O . GLY A 1 94 ? 13.734 24.359 -0.651 1 70.19 94 GLY A O 1
ATOM 719 N N . GLY A 1 95 ? 11.875 23.344 -1.436 1 63.22 95 GLY A N 1
ATOM 720 C CA . GLY A 1 95 ? 11.477 24.469 -2.26 1 63.22 95 GLY A CA 1
ATOM 721 C C . GLY A 1 95 ? 10.617 25.469 -1.519 1 63.22 95 GLY A C 1
ATOM 722 O O . GLY A 1 95 ? 10.375 26.578 -2.014 1 63.22 95 GLY A O 1
ATOM 723 N N . LEU A 1 96 ? 9.82 25.016 -0.532 1 58.44 96 LEU A N 1
ATOM 724 C CA . LEU A 1 96 ? 9.039 25.922 0.299 1 58.44 96 LEU A CA 1
ATOM 725 C C . LEU A 1 96 ? 9.961 26.781 1.165 1 58.44 96 LEU A C 1
ATOM 727 O O . LEU A 1 96 ? 10.938 26.281 1.731 1 58.44 96 LEU A O 1
ATOM 731 N N . PRO A 1 97 ? 9.945 28.109 0.905 1 53.72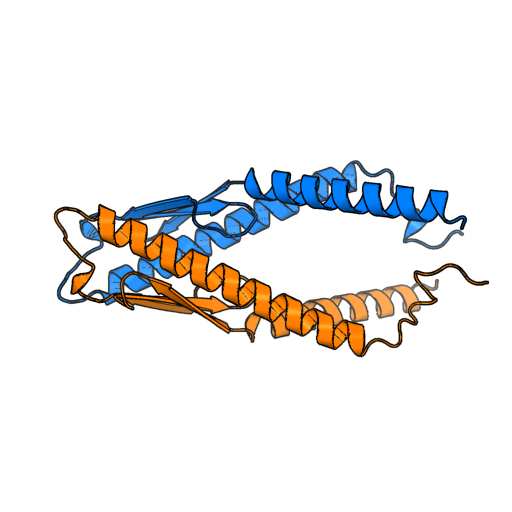 97 PRO A N 1
ATOM 732 C CA . PRO A 1 97 ? 10.773 29.031 1.689 1 53.72 97 PRO A CA 1
ATOM 733 C C . PRO A 1 97 ? 10.531 28.906 3.191 1 53.72 97 PRO A C 1
ATOM 735 O O . PRO A 1 97 ? 10.617 29.906 3.92 1 53.72 97 PRO A O 1
ATOM 738 N N . PHE A 1 98 ? 9.977 27.844 3.654 1 53.22 98 PHE A N 1
ATOM 739 C CA . PHE A 1 98 ? 9.812 27.781 5.102 1 53.22 98 PHE A CA 1
ATOM 740 C C . PHE A 1 98 ? 11.164 27.906 5.801 1 53.22 98 PHE A C 1
ATOM 742 O O . PHE A 1 98 ? 12.047 27.062 5.598 1 53.22 98 PHE A O 1
ATOM 749 N N . SER A 1 99 ? 11.641 29.031 6.152 1 51.09 99 SER A N 1
ATOM 750 C CA . SER A 1 99 ? 12.836 29.359 6.922 1 51.09 99 SER A CA 1
ATOM 751 C C . SER A 1 99 ? 12.969 28.453 8.141 1 51.09 99 SER A C 1
ATOM 753 O O . SER A 1 99 ? 11.977 28.109 8.789 1 51.09 99 SER A O 1
ATOM 755 N N . PRO A 1 100 ? 14.109 27.672 8.43 1 49.56 100 PRO A N 1
ATOM 756 C CA . PRO A 1 100 ? 14.352 27.062 9.734 1 49.56 100 PRO A CA 1
ATOM 757 C C . PRO A 1 100 ? 13.711 27.844 10.883 1 49.56 100 PRO A C 1
ATOM 759 O O . PRO A 1 100 ? 13.414 27.266 11.93 1 49.56 100 PRO A O 1
ATOM 762 N N . ASP A 1 101 ? 13.859 29.156 10.695 1 44.03 101 ASP A N 1
ATOM 763 C CA . ASP A 1 101 ? 13.438 30.141 11.688 1 44.03 101 ASP A CA 1
ATOM 764 C C . ASP A 1 101 ? 11.953 30 11.992 1 44.03 101 ASP A C 1
ATOM 766 O O . ASP A 1 101 ? 11.484 30.453 13.047 1 44.03 101 ASP A O 1
ATOM 770 N N . MET A 1 102 ? 11.07 29.656 11.062 1 45.19 102 MET A N 1
ATOM 771 C CA . MET A 1 102 ? 9.625 29.625 11.312 1 45.19 102 MET A CA 1
ATOM 772 C C . MET A 1 102 ? 9.273 28.531 12.312 1 45.19 102 MET A C 1
ATOM 774 O O . MET A 1 102 ? 8.352 28.688 13.109 1 45.19 102 MET A O 1
ATOM 778 N N . PHE A 1 103 ? 9.859 27.328 12.32 1 46.28 103 PHE A N 1
ATOM 779 C CA . PHE A 1 103 ? 9.766 26.344 13.383 1 46.28 103 PHE A CA 1
ATOM 780 C C . PHE A 1 103 ? 10.695 26.703 14.539 1 46.28 103 PHE A C 1
ATOM 782 O O . PHE A 1 103 ? 10.562 26.172 15.641 1 46.28 103 PHE A O 1
ATOM 789 N N . GLY A 1 104 ? 11.922 27.219 14.359 1 41.47 104 GLY A N 1
ATOM 790 C CA . GLY A 1 104 ? 12.711 27.859 15.391 1 41.47 104 GLY A CA 1
ATOM 791 C C . GLY A 1 104 ? 12.148 29.188 15.836 1 41.47 104 GLY A C 1
ATOM 792 O O . GLY A 1 104 ? 11.703 30 15.008 1 41.47 104 GLY A O 1
ATOM 793 N N . GLY A 1 105 ? 11.492 29.344 16.922 1 37.97 105 GLY A N 1
ATOM 794 C CA . GLY A 1 105 ? 11.094 30.609 17.531 1 37.97 105 GLY A CA 1
ATOM 795 C C . GLY A 1 105 ? 12.016 31.766 17.188 1 37.97 105 GLY A C 1
ATOM 796 O O . GLY A 1 105 ? 13.156 31.547 16.766 1 37.97 105 GLY A O 1
ATOM 797 N N . GLY A 1 106 ? 11.516 33 16.75 1 37.34 106 GLY A N 1
ATOM 798 C CA . GLY A 1 106 ? 12.141 34.312 16.719 1 37.34 106 GLY A CA 1
ATOM 799 C C . GLY A 1 106 ? 13.094 34.531 17.875 1 37.34 106 GLY A C 1
ATOM 800 O O . GLY A 1 106 ? 12.758 34.25 19.031 1 37.34 106 GLY A O 1
ATOM 801 N N . SER A 1 107 ? 14.414 34.531 17.844 1 27.48 107 SER A N 1
ATOM 802 C CA . SER A 1 107 ? 15.039 35.5 18.719 1 27.48 107 SER A CA 1
ATOM 803 C C . SER A 1 107 ? 14.594 36.938 18.344 1 27.48 107 SER A C 1
ATOM 805 O O . SER A 1 107 ? 14.328 37.219 17.172 1 27.48 107 SER A O 1
ATOM 807 N N . MET B 1 1 ? 12.711 29.609 23.422 1 65.25 1 MET B N 1
ATOM 808 C CA . MET B 1 1 ? 12.695 28.172 23.688 1 65.25 1 MET B CA 1
ATOM 809 C C . MET B 1 1 ? 14.055 27.688 24.203 1 65.25 1 MET B C 1
ATOM 811 O O . MET B 1 1 ? 15.086 28 23.594 1 65.25 1 MET B O 1
ATOM 815 N N . ASN B 1 2 ? 14.273 27.297 25.406 1 83.5 2 ASN B N 1
ATOM 816 C CA . ASN B 1 2 ? 15.547 26.828 25.953 1 83.5 2 ASN B CA 1
ATOM 817 C C . ASN B 1 2 ? 15.93 25.469 25.375 1 83.5 2 ASN B C 1
ATOM 819 O O . ASN B 1 2 ? 15.062 24.719 24.906 1 83.5 2 ASN B O 1
ATOM 823 N N . PRO B 1 3 ? 17.234 25.297 25.344 1 88 3 PRO B N 1
ATOM 824 C CA . PRO B 1 3 ? 17.734 24.031 24.766 1 88 3 PRO B CA 1
ATOM 825 C C . PRO B 1 3 ? 17.094 22.797 25.422 1 88 3 PRO B C 1
ATOM 827 O O . PRO B 1 3 ? 16.812 21.812 24.734 1 88 3 PRO B O 1
ATOM 830 N N . MET B 1 4 ? 16.844 22.922 26.656 1 89.19 4 MET B N 1
ATOM 831 C CA . MET B 1 4 ? 16.25 21.797 27.375 1 89.19 4 MET B CA 1
ATOM 832 C C . MET B 1 4 ? 14.836 21.531 26.906 1 89.19 4 MET B C 1
ATOM 834 O O . MET B 1 4 ? 14.43 20.375 26.781 1 89.19 4 MET B O 1
ATOM 838 N N . ASP B 1 5 ? 14.047 22.594 26.562 1 90.31 5 ASP B N 1
ATOM 839 C CA . ASP B 1 5 ? 12.688 22.484 26.047 1 90.31 5 ASP B CA 1
ATOM 840 C C . ASP B 1 5 ? 12.688 21.906 24.625 1 90.31 5 ASP B C 1
ATOM 842 O O . ASP B 1 5 ? 11.812 21.109 24.266 1 90.31 5 ASP B O 1
ATOM 846 N N . MET B 1 6 ? 13.617 22.297 23.906 1 88.12 6 MET B N 1
ATOM 847 C CA . MET B 1 6 ? 13.766 21.828 22.531 1 88.12 6 MET B CA 1
ATOM 848 C C . MET B 1 6 ? 14.023 20.312 22.516 1 88.12 6 MET B C 1
ATOM 850 O O . MET B 1 6 ? 13.375 19.578 21.766 1 88.12 6 MET B O 1
ATOM 854 N N . PHE B 1 7 ? 14.977 19.922 23.406 1 88.12 7 PHE B N 1
ATOM 855 C CA . PHE B 1 7 ? 15.32 18.5 23.484 1 88.12 7 PHE B CA 1
ATOM 856 C C . PHE B 1 7 ? 14.109 17.672 23.906 1 88.12 7 PHE B C 1
ATOM 858 O O . PHE B 1 7 ? 13.836 16.625 23.344 1 88.12 7 PHE B O 1
ATOM 865 N N . LYS B 1 8 ? 13.305 18.172 24.844 1 90.75 8 LYS B N 1
ATOM 866 C CA . LYS B 1 8 ? 12.102 17.5 25.344 1 90.75 8 LYS B CA 1
ATOM 867 C C . LYS B 1 8 ? 11.039 17.406 24.25 1 90.75 8 LYS B C 1
ATOM 869 O O . LYS B 1 8 ? 10.406 16.359 24.094 1 90.75 8 LYS B O 1
ATOM 874 N N . ASN B 1 9 ? 10.898 18.422 23.5 1 91.12 9 ASN B N 1
ATOM 875 C CA . ASN B 1 9 ? 9.93 18.453 22.422 1 91.12 9 ASN B CA 1
ATOM 876 C C . ASN B 1 9 ? 10.297 17.469 21.312 1 91.12 9 ASN B C 1
ATOM 878 O O . ASN B 1 9 ? 9.43 16.781 20.781 1 91.12 9 ASN B O 1
ATOM 882 N N . MET B 1 10 ? 11.523 17.391 21 1 90.5 10 MET B N 1
ATOM 883 C CA . MET B 1 10 ? 11.992 16.453 19.984 1 90.5 10 MET B CA 1
ATOM 884 C C . MET B 1 10 ? 11.734 15.023 20.422 1 90.5 10 MET B C 1
ATOM 886 O O . MET B 1 10 ? 11.32 14.188 19.609 1 90.5 10 MET B O 1
ATOM 890 N N . GLY B 1 11 ? 11.977 14.711 21.641 1 93.56 11 GLY B N 1
ATOM 891 C CA . GLY B 1 11 ? 11.672 13.406 22.203 1 93.56 11 GLY B CA 1
ATOM 892 C C . GLY B 1 11 ? 10.203 13.047 22.125 1 93.56 11 GLY B C 1
ATOM 893 O O . GLY B 1 11 ? 9.852 11.922 21.75 1 93.56 11 GLY B O 1
ATOM 894 N N . GLN B 1 12 ? 9.445 14.031 22.453 1 93.19 12 GLN B N 1
ATOM 895 C CA . GLN B 1 12 ? 8 13.836 22.406 1 93.19 12 GLN B CA 1
ATOM 896 C C . GLN B 1 12 ? 7.523 13.57 20.969 1 93.19 12 GLN B C 1
ATOM 898 O O . GLN B 1 12 ? 6.652 12.727 20.75 1 93.19 12 GLN B O 1
ATOM 903 N N . LEU B 1 13 ? 8.078 14.32 20.094 1 89.56 13 LEU B N 1
ATOM 904 C CA . LEU B 1 13 ? 7.723 14.141 18.703 1 89.56 13 LEU B CA 1
ATOM 905 C C . LEU B 1 13 ? 8.102 12.75 18.219 1 89.56 13 LEU B C 1
ATOM 907 O O . LEU B 1 13 ? 7.305 12.07 17.562 1 89.56 13 LEU B O 1
ATOM 911 N N . GLN B 1 14 ? 9.234 12.305 18.469 1 93.62 14 GLN B N 1
ATOM 912 C CA . GLN B 1 14 ? 9.703 10.969 18.125 1 93.62 14 GLN B CA 1
ATOM 913 C C . GLN B 1 14 ? 8.758 9.898 18.672 1 93.62 14 GLN B C 1
ATOM 915 O O . GLN B 1 14 ? 8.43 8.938 17.984 1 93.62 14 GLN B 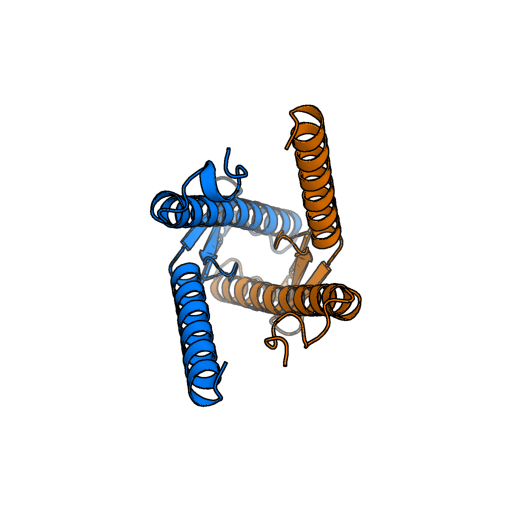O 1
ATOM 920 N N . GLU B 1 15 ? 8.422 10.055 19.953 1 94.44 15 GLU B N 1
ATOM 921 C CA . GLU B 1 15 ? 7.52 9.109 20.609 1 94.44 15 GLU B CA 1
ATOM 922 C C . GLU B 1 15 ? 6.164 9.062 19.906 1 94.44 15 GLU B C 1
ATOM 924 O O . GLU B 1 15 ? 5.609 7.984 19.688 1 94.44 15 GLU B O 1
ATOM 929 N N . LYS B 1 16 ? 5.652 10.195 19.578 1 91.69 16 LYS B N 1
ATOM 930 C CA . LYS B 1 16 ? 4.359 10.281 18.906 1 91.69 16 LYS B CA 1
ATOM 931 C C . LYS B 1 16 ? 4.41 9.617 17.531 1 91.69 16 LYS B C 1
ATOM 933 O O . LYS B 1 16 ? 3.459 8.945 17.125 1 91.69 16 LYS B O 1
ATOM 938 N N . MET B 1 17 ? 5.426 9.836 16.812 1 90.88 17 MET B N 1
ATOM 939 C CA . MET B 1 17 ? 5.602 9.219 15.5 1 90.88 17 MET B CA 1
ATOM 940 C C . MET B 1 17 ? 5.645 7.699 15.609 1 90.88 17 MET B C 1
ATOM 942 O O . MET B 1 17 ? 4.988 6.996 14.844 1 90.88 17 MET B O 1
ATOM 946 N N . LEU B 1 18 ? 6.414 7.215 16.562 1 93.62 18 LEU B N 1
ATOM 947 C CA . LEU B 1 18 ? 6.516 5.777 16.781 1 93.62 18 LEU B CA 1
ATOM 948 C C . LEU B 1 18 ? 5.16 5.184 17.141 1 93.62 18 LEU B C 1
ATOM 950 O O . LEU B 1 18 ? 4.809 4.094 16.688 1 93.62 18 LEU B O 1
ATOM 954 N N . GLU B 1 19 ? 4.438 5.859 17.953 1 92.62 19 GLU B N 1
ATOM 955 C CA . GLU B 1 19 ? 3.102 5.426 18.344 1 92.62 19 GLU B CA 1
ATOM 956 C C . GLU B 1 19 ? 2.168 5.355 17.141 1 92.62 19 GLU B C 1
ATOM 958 O O . GLU B 1 19 ? 1.393 4.406 17 1 92.62 19 GLU B O 1
ATOM 963 N N . ALA B 1 20 ? 2.225 6.336 16.328 1 89.19 20 ALA B N 1
ATOM 964 C CA . ALA B 1 20 ? 1.414 6.367 15.117 1 89.19 20 ALA B CA 1
ATOM 965 C C . ALA B 1 20 ? 1.749 5.188 14.211 1 89.19 20 ALA B C 1
ATOM 967 O O . ALA B 1 20 ? 0.85 4.523 13.688 1 89.19 20 ALA B O 1
ATOM 968 N N . GLN B 1 21 ? 3.031 4.934 14.078 1 93.25 21 GLN B N 1
ATOM 969 C CA . GLN B 1 21 ? 3.48 3.809 13.266 1 93.25 21 GLN B CA 1
ATOM 970 C C . GLN B 1 21 ? 2.957 2.486 13.82 1 93.25 21 GLN B C 1
ATOM 972 O O . GLN B 1 21 ? 2.504 1.626 13.062 1 93.25 21 GLN B O 1
ATOM 977 N N . THR B 1 22 ? 3.086 2.346 15.109 1 94.38 22 THR B N 1
ATOM 978 C CA . THR B 1 22 ? 2.629 1.126 15.766 1 94.38 22 THR B CA 1
ATOM 979 C C . THR B 1 22 ? 1.133 0.921 15.547 1 94.38 22 THR B C 1
ATOM 981 O O . THR B 1 22 ? 0.687 -0.196 15.281 1 94.38 22 THR B O 1
ATOM 984 N N . ARG B 1 23 ? 0.385 1.96 15.625 1 92.75 23 ARG B N 1
ATOM 985 C CA . ARG B 1 23 ? -1.053 1.889 15.391 1 92.75 23 ARG B CA 1
ATOM 986 C C . ARG B 1 23 ? -1.349 1.463 13.953 1 92.75 23 ARG B C 1
ATOM 988 O O . ARG B 1 23 ? -2.213 0.616 13.719 1 92.75 23 ARG B O 1
ATOM 995 N N . MET B 1 24 ? -0.665 2.043 13.031 1 93.69 24 MET B N 1
ATOM 996 C CA . MET B 1 24 ? -0.843 1.694 11.625 1 93.69 24 MET B CA 1
ATOM 997 C C . MET B 1 24 ? -0.533 0.22 11.391 1 93.69 24 MET B C 1
ATOM 999 O O . MET B 1 24 ? -1.254 -0.46 10.656 1 93.69 24 MET B O 1
ATOM 1003 N N . ARG B 1 25 ? 0.516 -0.321 12.047 1 95.25 25 ARG B N 1
ATOM 1004 C CA . ARG B 1 25 ? 0.923 -1.711 11.875 1 95.25 25 ARG B CA 1
ATOM 1005 C C . ARG B 1 25 ? -0.115 -2.664 12.453 1 95.25 25 ARG B C 1
ATOM 1007 O O . ARG B 1 25 ? -0.208 -3.82 12.039 1 95.25 25 ARG B O 1
ATOM 1014 N N . SER B 1 26 ? -0.848 -2.143 13.391 1 95.31 26 SER B N 1
ATOM 1015 C CA . SER B 1 26 ? -1.812 -2.992 14.078 1 95.31 26 SER B CA 1
ATOM 1016 C C . SER B 1 26 ? -3.111 -3.109 13.289 1 95.31 26 SER B C 1
ATOM 1018 O O . SER B 1 26 ? -3.928 -3.994 13.555 1 95.31 26 SER B O 1
ATOM 1020 N N . ILE B 1 27 ? -3.322 -2.193 12.375 1 95.19 27 ILE B N 1
ATOM 1021 C CA . ILE B 1 27 ? -4.492 -2.229 11.508 1 95.19 27 ILE B CA 1
ATOM 1022 C C . ILE B 1 27 ? -4.285 -3.264 10.406 1 95.19 27 ILE B C 1
ATOM 1024 O O . ILE B 1 27 ? -3.201 -3.354 9.828 1 95.19 27 ILE B O 1
ATOM 1028 N N . THR B 1 28 ? -5.285 -4.082 10.25 1 97.5 28 THR B N 1
ATOM 1029 C CA . THR B 1 28 ? -5.23 -5.047 9.156 1 97.5 28 THR B CA 1
ATOM 1030 C C . THR B 1 28 ? -6.547 -5.078 8.391 1 97.5 28 THR B C 1
ATOM 1032 O O . THR B 1 28 ? -7.613 -4.863 8.977 1 97.5 28 THR B O 1
ATOM 1035 N N . ALA B 1 29 ? -6.488 -5.27 7.148 1 98.5 29 ALA B N 1
ATOM 1036 C CA . ALA B 1 29 ? -7.66 -5.5 6.309 1 98.5 29 ALA B CA 1
ATOM 1037 C C . ALA B 1 29 ? -7.355 -6.504 5.199 1 98.5 29 ALA B C 1
ATOM 1039 O O . ALA B 1 29 ? -6.207 -6.621 4.762 1 98.5 29 ALA B O 1
ATOM 1040 N N . THR B 1 30 ? -8.445 -7.16 4.82 1 98.88 30 THR B N 1
ATOM 1041 C CA . THR B 1 30 ? -8.297 -8.203 3.809 1 98.88 30 THR B CA 1
ATOM 1042 C C . THR B 1 30 ? -9.117 -7.863 2.564 1 98.88 30 THR B C 1
ATOM 1044 O O . THR B 1 30 ? -10.258 -7.406 2.67 1 98.88 30 THR B O 1
ATOM 1047 N N . GLY B 1 31 ? -8.508 -7.953 1.392 1 98.88 31 GLY B N 1
ATOM 1048 C CA . GLY B 1 31 ? -9.172 -7.879 0.101 1 98.88 31 GLY B CA 1
ATOM 1049 C C . GLY B 1 31 ? -9.211 -9.211 -0.627 1 98.88 31 GLY B C 1
ATOM 1050 O O . GLY B 1 31 ? -8.398 -10.094 -0.358 1 98.88 31 GLY B O 1
ATOM 1051 N N . THR B 1 32 ? -10.211 -9.328 -1.499 1 98.88 32 THR B N 1
ATOM 1052 C CA . THR B 1 32 ? -10.391 -10.594 -2.205 1 98.88 32 THR B CA 1
ATOM 1053 C C . THR B 1 32 ? -10.695 -10.344 -3.68 1 98.88 32 THR B C 1
ATOM 1055 O O . THR B 1 32 ? -11.031 -9.227 -4.074 1 98.88 32 THR B O 1
ATOM 1058 N N . ALA B 1 33 ? -10.5 -11.328 -4.461 1 98.88 33 ALA B N 1
ATOM 1059 C CA . ALA B 1 33 ? -10.883 -11.328 -5.871 1 98.88 33 ALA B CA 1
ATOM 1060 C C . ALA B 1 33 ? -11.18 -12.734 -6.363 1 98.88 33 ALA B C 1
ATOM 1062 O O . ALA B 1 33 ? -10.695 -13.719 -5.797 1 98.88 33 ALA B O 1
ATOM 1063 N N . GLY B 1 34 ? -12.07 -12.859 -7.426 1 98.38 34 GLY B N 1
ATOM 1064 C CA . GLY B 1 34 ? -12.375 -14.141 -8.047 1 98.38 34 GLY B CA 1
ATOM 1065 C C . GLY B 1 34 ? -13.203 -15.055 -7.16 1 98.38 34 GLY B C 1
ATOM 1066 O O . GLY B 1 34 ? -12.984 -16.266 -7.129 1 98.38 34 GLY B O 1
ATOM 1067 N N . GLY B 1 35 ? -14.055 -14.562 -6.418 1 97.62 35 GLY B N 1
ATOM 1068 C CA . GLY B 1 35 ? -14.82 -15.375 -5.488 1 97.62 35 GLY B CA 1
ATOM 1069 C C . GLY B 1 35 ? -13.969 -15.992 -4.391 1 97.62 35 GLY B C 1
ATOM 1070 O O . GLY B 1 35 ? -14.07 -17.188 -4.117 1 97.62 35 GLY B O 1
ATOM 1071 N N . ASP B 1 36 ? -12.898 -15.266 -3.908 1 98.19 36 ASP B N 1
ATOM 1072 C CA . ASP B 1 36 ? -12.016 -15.609 -2.799 1 98.19 36 ASP B CA 1
ATOM 1073 C C . ASP B 1 36 ? -10.898 -16.547 -3.258 1 98.19 36 ASP B C 1
ATOM 1075 O O . ASP B 1 36 ? -10.195 -17.141 -2.434 1 98.19 36 ASP B O 1
ATOM 1079 N N . MET B 1 37 ? -10.734 -16.594 -4.512 1 98.62 37 MET B N 1
ATOM 1080 C CA . MET B 1 37 ? -9.609 -17.375 -5.031 1 98.62 37 MET B CA 1
ATOM 1081 C C . MET B 1 37 ? -8.281 -16.766 -4.605 1 98.62 37 MET B C 1
ATOM 1083 O O . MET B 1 37 ? -7.285 -17.469 -4.457 1 98.62 37 MET B O 1
ATOM 1087 N N . VAL B 1 38 ? -8.297 -15.523 -4.52 1 98.94 38 VAL B N 1
ATOM 1088 C CA . VAL B 1 38 ? -7.129 -14.805 -4.008 1 98.94 38 VAL B CA 1
ATOM 1089 C C . VAL B 1 38 ? -7.539 -13.93 -2.828 1 98.94 38 VAL B C 1
ATOM 1091 O O . VAL B 1 38 ? -8.508 -13.172 -2.914 1 98.94 38 VAL B O 1
ATOM 1094 N N . LYS B 1 39 ? -6.887 -14.078 -1.766 1 98.94 39 LYS B N 1
ATOM 1095 C CA . LYS B 1 39 ? -7.066 -13.273 -0.559 1 98.94 39 LYS B CA 1
ATOM 1096 C C . LYS B 1 39 ? -5.746 -12.648 -0.115 1 98.94 39 LYS B C 1
ATOM 1098 O O . LYS B 1 39 ? -4.727 -13.344 -0.017 1 98.94 39 LYS B O 1
ATOM 1103 N N . ILE B 1 40 ? -5.727 -11.289 0.151 1 98.94 40 ILE B N 1
ATOM 1104 C CA . ILE B 1 40 ? -4.52 -10.578 0.551 1 98.94 40 ILE B CA 1
ATOM 1105 C C . ILE B 1 40 ? -4.816 -9.695 1.767 1 98.94 40 ILE B C 1
ATOM 1107 O O . ILE B 1 40 ? -5.797 -8.953 1.776 1 98.94 40 ILE B O 1
ATOM 1111 N N . SER B 1 41 ? -4.012 -9.836 2.734 1 98.94 41 SER B N 1
ATOM 1112 C CA . SER B 1 41 ? -4.137 -9.008 3.934 1 98.94 41 SER B CA 1
ATOM 1113 C C . SER B 1 41 ? -3.006 -7.988 4.02 1 98.94 41 SER B C 1
ATOM 1115 O O . SER B 1 41 ? -1.832 -8.344 3.906 1 98.94 41 SER B O 1
ATOM 1117 N N . LEU B 1 42 ? -3.389 -6.762 4.223 1 98.81 42 LEU B N 1
ATOM 1118 C CA . LEU B 1 42 ? -2.449 -5.656 4.379 1 98.81 42 LEU B CA 1
ATOM 1119 C C . LEU B 1 42 ? -2.543 -5.059 5.781 1 98.81 42 LEU B C 1
ATOM 1121 O O . LEU B 1 42 ? -3.613 -5.07 6.395 1 98.81 42 LEU B O 1
ATOM 1125 N N . ASN B 1 43 ? -1.402 -4.543 6.223 1 98.25 43 ASN B N 1
ATOM 1126 C CA . ASN B 1 43 ? -1.484 -3.699 7.41 1 98.25 43 ASN B CA 1
ATOM 1127 C C . ASN B 1 43 ? -1.608 -2.225 7.043 1 98.25 43 ASN B C 1
ATOM 1129 O O . ASN B 1 43 ? -1.695 -1.879 5.863 1 98.25 43 ASN B O 1
ATOM 1133 N N . GLY B 1 44 ? -1.635 -1.377 8.062 1 97.75 44 GLY B N 1
ATOM 1134 C CA . GLY B 1 44 ? -1.844 0.049 7.867 1 97.75 44 GLY B CA 1
ATOM 1135 C C . GLY B 1 44 ? -0.685 0.731 7.164 1 97.75 44 GLY B C 1
ATOM 1136 O O . GLY B 1 44 ? -0.81 1.871 6.711 1 97.75 44 GLY B O 1
ATOM 1137 N N . GLU B 1 45 ? 0.45 0.072 7.066 1 97.25 45 GLU B N 1
ATOM 1138 C CA . GLU B 1 45 ? 1.603 0.571 6.32 1 97.25 45 GLU B CA 1
ATOM 1139 C C . GLU B 1 45 ? 1.615 0.03 4.895 1 97.25 45 GLU B C 1
ATOM 1141 O O . GLU B 1 45 ? 2.609 0.174 4.18 1 97.25 45 GLU B O 1
ATOM 1146 N N . PHE B 1 46 ? 0.562 -0.674 4.48 1 98.44 46 PHE B N 1
ATOM 1147 C CA . PHE B 1 46 ? 0.334 -1.228 3.15 1 98.44 46 PHE B CA 1
ATOM 1148 C C . PHE B 1 46 ? 1.328 -2.344 2.85 1 98.44 46 PHE B C 1
ATOM 1150 O O . PHE B 1 46 ? 1.707 -2.549 1.694 1 98.44 46 PHE B O 1
ATOM 1157 N N . GLN B 1 47 ? 1.847 -2.973 3.941 1 98.56 47 GLN B N 1
ATOM 1158 C CA . GLN B 1 47 ? 2.645 -4.184 3.775 1 98.56 47 GLN B CA 1
ATOM 1159 C C . GLN B 1 47 ? 1.762 -5.426 3.76 1 98.56 47 GLN B C 1
ATOM 1161 O O . GLN B 1 47 ? 0.834 -5.547 4.562 1 98.56 47 GLN B O 1
ATOM 1166 N N . ILE B 1 48 ? 2.049 -6.27 2.818 1 98.94 48 ILE B N 1
ATOM 1167 C CA . ILE B 1 48 ? 1.322 -7.535 2.811 1 98.94 48 ILE B CA 1
ATOM 1168 C C . ILE B 1 48 ? 1.742 -8.375 4.012 1 98.94 48 ILE B C 1
ATOM 1170 O O . ILE B 1 48 ? 2.936 -8.586 4.246 1 98.94 48 ILE B O 1
ATOM 1174 N N . GLN B 1 49 ? 0.74 -8.844 4.746 1 98.62 49 GLN B N 1
ATOM 1175 C CA . GLN B 1 49 ? 0.963 -9.75 5.871 1 98.62 49 GLN B CA 1
ATOM 1176 C C . GLN B 1 49 ? 0.731 -11.203 5.469 1 98.62 49 GLN B C 1
ATOM 1178 O O . GLN B 1 49 ? 1.426 -12.102 5.945 1 98.62 49 GLN B O 1
ATOM 1183 N N . HIS B 1 50 ? -0.285 -11.328 4.598 1 98.56 50 HIS B N 1
ATOM 1184 C CA . HIS B 1 50 ? -0.673 -12.672 4.195 1 98.56 50 HIS B CA 1
ATOM 1185 C C . HIS B 1 50 ? -1.218 -12.688 2.77 1 98.56 50 HIS B C 1
ATOM 1187 O O . HIS B 1 50 ? -1.879 -11.734 2.346 1 98.56 50 HIS B O 1
ATOM 1193 N N . VAL B 1 51 ? -0.913 -13.75 2.098 1 98.94 51 VAL B N 1
ATOM 1194 C CA . VAL B 1 51 ? -1.458 -14.039 0.775 1 98.94 51 VAL B CA 1
ATOM 1195 C C . VAL B 1 51 ? -1.983 -15.469 0.733 1 98.94 51 VAL B C 1
ATOM 1197 O O . VAL B 1 51 ? -1.317 -16.406 1.2 1 98.94 51 VAL B O 1
ATOM 1200 N N . GLU B 1 52 ? -3.127 -15.594 0.224 1 98.75 52 GLU B N 1
ATOM 1201 C CA . GLU B 1 52 ? -3.713 -16.906 -0.028 1 98.75 52 GLU B CA 1
ATOM 1202 C C . GLU B 1 52 ? -4.223 -17.016 -1.462 1 98.75 52 GLU B C 1
ATOM 1204 O O . GLU B 1 52 ? -5.016 -16.188 -1.91 1 98.75 52 GLU B O 1
ATOM 1209 N N . ILE B 1 53 ? -3.814 -18.078 -2.117 1 98.75 53 ILE B N 1
ATOM 1210 C CA . ILE B 1 53 ? -4.207 -18.297 -3.504 1 98.75 53 ILE B CA 1
ATOM 1211 C C . ILE B 1 53 ? -4.777 -19.703 -3.656 1 98.75 53 ILE B C 1
ATOM 1213 O O . ILE B 1 53 ? -4.156 -20.688 -3.229 1 98.75 53 ILE B O 1
ATOM 1217 N N . SER B 1 54 ? -5.863 -19.812 -4.211 1 97.75 54 SER B N 1
ATOM 1218 C CA . SER B 1 54 ? -6.438 -21.109 -4.551 1 97.75 54 SER B CA 1
ATOM 1219 C C . SER B 1 54 ? -5.812 -21.672 -5.816 1 97.75 54 SER B C 1
ATOM 1221 O O . SER B 1 54 ? -5.562 -20.938 -6.777 1 97.75 54 SER B O 1
ATOM 1223 N N . PRO B 1 55 ? -5.676 -22.969 -5.832 1 97.19 55 PRO B N 1
ATOM 1224 C CA . PRO B 1 55 ? -5.164 -23.594 -7.055 1 97.19 55 PRO B CA 1
ATOM 1225 C C . PRO B 1 55 ? -6.031 -23.297 -8.273 1 97.19 55 PRO B C 1
ATOM 1227 O O . P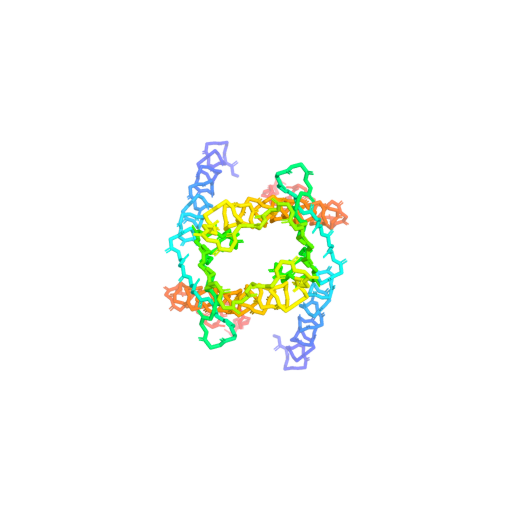RO B 1 55 ? -5.531 -23.281 -9.406 1 97.19 55 PRO B O 1
ATOM 1230 N N . GLU B 1 56 ? -7.215 -23 -8.047 1 96.44 56 GLU B N 1
ATOM 1231 C CA . GLU B 1 56 ? -8.156 -22.734 -9.133 1 96.44 56 GLU B CA 1
ATOM 1232 C C . GLU B 1 56 ? -7.793 -21.438 -9.867 1 96.44 56 GLU B C 1
ATOM 1234 O O . GLU B 1 56 ? -8.195 -21.234 -11.016 1 96.44 56 GLU B O 1
ATOM 1239 N N . ALA B 1 57 ? -7.047 -20.656 -9.25 1 97.75 57 ALA B N 1
ATOM 1240 C CA . ALA B 1 57 ? -6.66 -19.375 -9.836 1 97.75 57 ALA B CA 1
ATOM 1241 C C . ALA B 1 57 ? -5.426 -19.531 -10.719 1 97.75 57 ALA B C 1
ATOM 1243 O O . ALA B 1 57 ? -5 -18.578 -11.367 1 97.75 57 ALA B O 1
ATOM 1244 N N . VAL B 1 58 ? -4.922 -20.703 -10.734 1 97.81 58 VAL B N 1
ATOM 1245 C CA . VAL B 1 58 ? -3.59 -20.844 -11.312 1 97.81 58 VAL B CA 1
ATOM 1246 C C . VAL B 1 58 ? -3.652 -21.75 -12.539 1 97.81 58 VAL B C 1
ATOM 1248 O O . VAL B 1 58 ? -4.117 -22.891 -12.453 1 97.81 58 VAL B O 1
ATOM 1251 N N . ASP B 1 59 ? -3.266 -21.188 -13.625 1 96.12 59 ASP B N 1
ATOM 1252 C CA . ASP B 1 59 ? -2.918 -21.922 -14.844 1 96.12 59 ASP B CA 1
ATOM 1253 C C . ASP B 1 59 ? -1.46 -21.688 -15.227 1 96.12 59 ASP B C 1
ATOM 1255 O O . ASP B 1 59 ? -1.103 -20.594 -15.68 1 96.12 59 ASP B O 1
ATOM 1259 N N . PRO B 1 60 ? -0.613 -22.641 -15.039 1 91.5 60 PRO B N 1
ATOM 1260 C CA . PRO B 1 60 ? 0.816 -22.422 -15.281 1 91.5 60 PRO B CA 1
ATOM 1261 C C . PRO B 1 60 ? 1.118 -22.016 -16.719 1 91.5 60 PRO B C 1
ATOM 1263 O O . PRO B 1 60 ? 2.162 -21.406 -16.984 1 91.5 60 PRO B O 1
ATOM 1266 N N . GLU B 1 61 ? 0.245 -22.359 -17.578 1 94.12 61 GLU B N 1
ATOM 1267 C CA . GLU B 1 61 ? 0.478 -22.031 -18.969 1 94.12 61 GLU B CA 1
ATOM 1268 C C . GLU B 1 61 ? 0.009 -20.609 -19.297 1 94.12 61 GLU B C 1
ATOM 1270 O O . GLU B 1 61 ? 0.327 -20.078 -20.359 1 94.12 61 GLU B O 1
ATOM 1275 N N . ASP B 1 62 ? -0.784 -20.031 -18.547 1 97.56 62 ASP B N 1
ATOM 1276 C CA . ASP B 1 62 ? -1.296 -18.672 -18.688 1 97.56 62 ASP B CA 1
ATOM 1277 C C . ASP B 1 62 ? -1.602 -18.062 -17.328 1 97.56 62 ASP B C 1
ATOM 1279 O O . ASP B 1 62 ? -2.639 -18.344 -16.719 1 97.56 62 ASP B O 1
ATOM 1283 N N . LEU B 1 63 ? -0.786 -17.125 -16.984 1 98.06 63 LEU B N 1
ATOM 1284 C CA . LEU B 1 63 ? -0.872 -16.609 -15.617 1 98.06 63 LEU B CA 1
ATOM 1285 C C . LEU B 1 63 ? -1.625 -15.289 -15.594 1 98.06 63 LEU B C 1
ATOM 1287 O O . LEU B 1 63 ? -1.697 -14.625 -14.547 1 98.06 63 LEU B O 1
ATOM 1291 N N . SER B 1 64 ? -2.252 -14.891 -16.719 1 98.31 64 SER B N 1
ATOM 1292 C CA . SER B 1 64 ? -2.908 -13.594 -16.844 1 98.31 64 SER B CA 1
ATOM 1293 C C . SER B 1 64 ? -4.043 -13.453 -15.836 1 98.31 64 SER B C 1
ATOM 1295 O O . SER B 1 64 ? -4.168 -12.414 -15.18 1 98.31 64 SER B O 1
ATOM 1297 N N . LEU B 1 65 ? -4.766 -14.484 -15.688 1 98 65 LEU B N 1
ATOM 1298 C CA . LEU B 1 65 ? -5.879 -14.438 -14.742 1 98 65 LEU B CA 1
ATOM 1299 C C . LEU B 1 65 ? -5.375 -14.258 -13.312 1 98 65 LEU B C 1
ATOM 1301 O O . LEU B 1 65 ? -5.879 -13.406 -12.578 1 98 65 LEU B O 1
ATOM 1305 N N . LEU B 1 66 ? -4.449 -15.031 -12.953 1 98.69 66 LEU B N 1
ATOM 1306 C CA . LEU B 1 66 ? -3.877 -14.953 -11.617 1 98.69 66 LEU B CA 1
ATOM 1307 C C . LEU B 1 66 ? -3.357 -13.547 -11.328 1 98.69 66 LEU B C 1
ATOM 1309 O O . LEU B 1 66 ? -3.627 -12.984 -10.266 1 98.69 66 LEU B O 1
ATOM 1313 N N . GLN B 1 67 ? -2.623 -13 -12.234 1 98.88 67 GLN B N 1
ATOM 1314 C CA . GLN B 1 67 ? -2.057 -11.664 -12.102 1 98.88 67 GLN B CA 1
ATOM 1315 C C . GLN B 1 67 ? -3.154 -10.617 -11.93 1 98.88 67 GLN B C 1
ATOM 1317 O O . GLN B 1 67 ? -3.039 -9.719 -11.094 1 98.88 67 GLN B O 1
ATOM 1322 N N . ASP B 1 68 ? -4.199 -10.75 -12.68 1 98.81 68 ASP B N 1
ATOM 1323 C CA . ASP B 1 68 ? -5.332 -9.836 -12.578 1 98.81 68 ASP B CA 1
ATOM 1324 C C . ASP B 1 68 ? -6.004 -9.945 -11.219 1 98.81 68 ASP B C 1
ATOM 1326 O O . ASP B 1 68 ? -6.395 -8.938 -10.625 1 98.81 68 ASP B O 1
ATOM 1330 N N . LEU B 1 69 ? -6.117 -11.164 -10.766 1 98.94 69 LEU B N 1
ATOM 1331 C CA . LEU B 1 69 ? -6.777 -11.398 -9.484 1 98.94 69 LEU B CA 1
ATOM 1332 C C . LEU B 1 69 ? -5.941 -10.852 -8.336 1 98.94 69 LEU B C 1
ATOM 1334 O O . LEU B 1 69 ? -6.484 -10.305 -7.371 1 98.94 69 LEU B O 1
ATOM 1338 N N . ILE B 1 70 ? -4.629 -11.031 -8.375 1 98.94 70 ILE B N 1
ATOM 1339 C CA . ILE B 1 70 ? -3.734 -10.5 -7.352 1 98.94 70 ILE B CA 1
ATOM 1340 C C . ILE B 1 70 ? -3.867 -8.977 -7.293 1 98.94 70 ILE B C 1
ATOM 1342 O O . ILE B 1 70 ? -4.004 -8.398 -6.211 1 98.94 70 ILE B O 1
ATOM 1346 N N . ARG B 1 71 ? -3.875 -8.367 -8.445 1 98.94 71 ARG B N 1
ATOM 1347 C CA . ARG B 1 71 ? -4.047 -6.922 -8.516 1 98.94 71 ARG B CA 1
ATOM 1348 C C . ARG B 1 71 ? -5.375 -6.5 -7.891 1 98.94 71 ARG B C 1
ATOM 1350 O O . ARG B 1 71 ? -5.414 -5.586 -7.066 1 98.94 71 ARG B O 1
ATOM 1357 N N . ALA B 1 72 ? -6.422 -7.16 -8.25 1 98.94 72 ALA B N 1
ATOM 1358 C CA . ALA B 1 72 ? -7.766 -6.82 -7.793 1 98.94 72 ALA B CA 1
ATOM 1359 C C . ALA B 1 72 ? -7.902 -7.016 -6.285 1 98.94 72 ALA B C 1
ATOM 1361 O O . ALA B 1 72 ? -8.414 -6.141 -5.582 1 98.94 72 ALA B O 1
ATOM 1362 N N . ALA B 1 73 ? -7.441 -8.117 -5.797 1 98.94 73 ALA B N 1
ATOM 1363 C CA . ALA B 1 73 ? -7.523 -8.438 -4.371 1 98.94 73 ALA B CA 1
ATOM 1364 C C . ALA B 1 73 ? -6.711 -7.441 -3.543 1 98.94 73 ALA B C 1
ATOM 1366 O O . ALA B 1 73 ? -7.16 -7 -2.482 1 98.94 73 ALA B O 1
ATOM 1367 N N . HIS B 1 74 ? -5.52 -7.164 -4.07 1 98.94 74 HIS B N 1
ATOM 1368 C CA . HIS B 1 74 ? -4.66 -6.203 -3.385 1 98.94 74 HIS B CA 1
ATOM 1369 C C . HIS B 1 74 ? -5.316 -4.828 -3.322 1 98.94 74 HIS B C 1
ATOM 1371 O O . HIS B 1 74 ? -5.34 -4.195 -2.264 1 98.94 74 HIS B O 1
ATOM 1377 N N . ASN B 1 75 ? -5.863 -4.387 -4.453 1 98.88 75 ASN B N 1
ATOM 1378 C CA . ASN B 1 75 ? -6.465 -3.057 -4.496 1 98.88 75 ASN B CA 1
ATOM 1379 C C . ASN B 1 75 ? -7.738 -2.988 -3.654 1 98.88 75 ASN B C 1
ATOM 1381 O O . ASN B 1 75 ? -8.039 -1.95 -3.066 1 98.88 75 ASN B O 1
ATOM 1385 N N . ASP B 1 76 ? -8.406 -4.07 -3.613 1 98.94 76 ASP B N 1
ATOM 1386 C CA . ASP B 1 76 ? -9.523 -4.195 -2.682 1 98.94 76 ASP B CA 1
ATOM 1387 C C . ASP B 1 76 ? -9.055 -4.031 -1.238 1 98.94 76 ASP B C 1
ATOM 1389 O O . ASP B 1 76 ? -9.672 -3.299 -0.46 1 98.94 76 ASP B O 1
ATOM 1393 N N . ALA B 1 77 ? -7.969 -4.699 -0.854 1 98.88 77 ALA B N 1
ATOM 1394 C CA . ALA B 1 77 ? -7.383 -4.598 0.482 1 98.88 77 ALA B CA 1
ATOM 1395 C C . ALA B 1 77 ? -6.918 -3.174 0.772 1 98.88 77 ALA B C 1
ATOM 1397 O O . ALA B 1 77 ? -7.102 -2.67 1.883 1 98.88 77 ALA B O 1
ATOM 1398 N N . VAL B 1 78 ? -6.312 -2.553 -0.221 1 98.75 78 VAL B N 1
ATOM 1399 C CA . VAL B 1 78 ? -5.852 -1.177 -0.07 1 98.75 78 VAL B CA 1
ATOM 1400 C C . VAL B 1 78 ? -7.031 -0.271 0.28 1 98.75 78 VAL B C 1
ATOM 1402 O O . VAL B 1 78 ? -6.941 0.547 1.199 1 98.75 78 VAL B O 1
ATOM 1405 N N . ALA B 1 79 ? -8.133 -0.421 -0.429 1 98.5 79 ALA B N 1
ATOM 1406 C CA . ALA B 1 79 ? -9.328 0.377 -0.168 1 98.5 79 ALA B CA 1
ATOM 1407 C C . ALA B 1 79 ? -9.828 0.171 1.26 1 98.5 79 ALA B C 1
ATOM 1409 O O . ALA B 1 79 ? -10.18 1.133 1.947 1 98.5 79 ALA B O 1
ATOM 1410 N N . ALA B 1 80 ? -9.797 -1.013 1.668 1 98.5 80 ALA B N 1
ATOM 1411 C CA . ALA B 1 80 ? -10.258 -1.362 3.01 1 98.5 80 ALA B CA 1
ATOM 1412 C C . ALA B 1 80 ? -9.344 -0.763 4.074 1 98.5 80 ALA B C 1
ATOM 1414 O O . ALA B 1 80 ? -9.82 -0.256 5.094 1 98.5 80 ALA B O 1
ATOM 1415 N N . VAL B 1 81 ? -8.023 -0.85 3.867 1 98.19 81 VAL B N 1
ATOM 1416 C CA . VAL B 1 81 ? -7.059 -0.298 4.809 1 98.19 81 VAL B CA 1
ATOM 1417 C C . VAL B 1 81 ? -7.242 1.215 4.91 1 98.19 81 VAL B C 1
ATOM 1419 O O . VAL B 1 81 ? -7.25 1.771 6.012 1 98.19 81 VAL B O 1
ATOM 1422 N N . LYS B 1 82 ? -7.367 1.858 3.781 1 97.19 82 LYS B N 1
ATOM 1423 C CA . LYS B 1 82 ? -7.566 3.305 3.768 1 97.19 82 LYS B CA 1
ATOM 1424 C C . LYS B 1 82 ? -8.82 3.697 4.547 1 97.19 82 LYS B C 1
ATOM 1426 O O . LYS B 1 82 ? -8.828 4.711 5.25 1 97.19 82 LYS B O 1
ATOM 1431 N N . GLU B 1 83 ? -9.82 2.924 4.422 1 96.81 83 GLU B N 1
ATOM 1432 C CA . GLU B 1 83 ? -11.047 3.162 5.168 1 96.81 83 GLU B CA 1
ATOM 1433 C C . GLU B 1 83 ? -10.82 3.029 6.668 1 96.81 83 GLU B C 1
ATOM 1435 O O . GLU B 1 83 ? -11.289 3.863 7.449 1 96.81 83 GLU B O 1
ATOM 1440 N N . ARG B 1 84 ? -10.117 2.029 7.027 1 95.88 84 ARG B N 1
ATOM 1441 C CA . ARG B 1 84 ? -9.82 1.81 8.438 1 95.88 84 ARG B CA 1
ATOM 1442 C C . ARG B 1 84 ? -8.961 2.936 9 1 95.88 84 ARG B C 1
ATOM 1444 O O . ARG B 1 84 ? -9.164 3.371 10.133 1 95.88 84 ARG B O 1
ATOM 1451 N N . LEU B 1 85 ? -8.008 3.344 8.211 1 94.25 85 LEU B N 1
ATOM 1452 C CA . LEU B 1 85 ? -7.152 4.453 8.617 1 94.25 85 LEU B CA 1
ATOM 1453 C C . LEU B 1 85 ? -7.969 5.73 8.805 1 94.25 85 LEU B C 1
ATOM 1455 O O . LEU B 1 85 ? -7.785 6.453 9.781 1 94.25 85 LEU B O 1
ATOM 1459 N N . ARG B 1 86 ? -8.883 6 7.898 1 92.62 86 ARG B N 1
ATOM 1460 C CA . ARG B 1 86 ? -9.758 7.164 7.973 1 92.62 86 ARG B CA 1
ATOM 1461 C C . ARG B 1 86 ? -10.633 7.117 9.219 1 92.62 86 ARG B C 1
ATOM 1463 O O .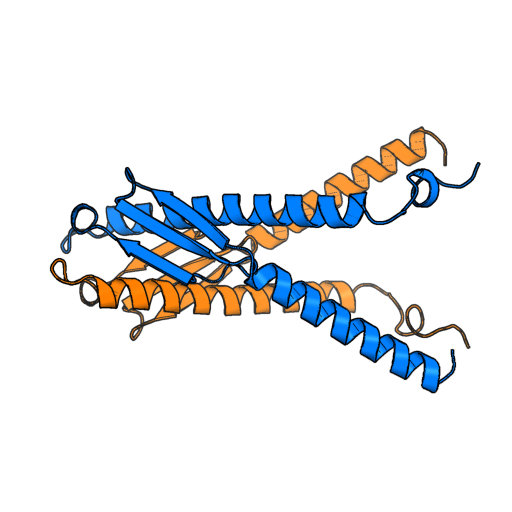 ARG B 1 86 ? -10.805 8.133 9.898 1 92.62 86 ARG B O 1
ATOM 1470 N N . GLU B 1 87 ? -11.078 6.004 9.57 1 91.31 87 GLU B N 1
ATOM 1471 C CA . GLU B 1 87 ? -11.906 5.809 10.758 1 91.31 87 GLU B CA 1
ATOM 1472 C C . GLU B 1 87 ? -11.094 6.039 12.039 1 91.31 87 GLU B C 1
ATOM 1474 O O . GLU B 1 87 ? -11.586 6.656 12.984 1 91.31 87 GLU B O 1
ATOM 1479 N N . GLY B 1 88 ? -9.922 5.535 11.984 1 85.5 88 GLY B N 1
ATOM 1480 C CA . GLY B 1 88 ? -9.039 5.746 13.125 1 85.5 88 GLY B CA 1
ATOM 1481 C C . GLY B 1 88 ? -8.695 7.203 13.344 1 85.5 88 GLY B C 1
ATOM 1482 O O . GLY B 1 88 ? -8.703 7.684 14.484 1 85.5 88 GLY B O 1
ATOM 1483 N N . PHE B 1 89 ? -8.391 7.875 12.281 1 83.62 89 PHE B N 1
ATOM 1484 C CA . PHE B 1 89 ? -8.094 9.297 12.352 1 83.62 89 PHE B CA 1
ATOM 1485 C C . PHE B 1 89 ? -9.305 10.086 12.828 1 83.62 89 PHE B C 1
ATOM 1487 O O . PHE B 1 89 ? -9.18 11 13.648 1 83.62 89 PHE B O 1
ATOM 1494 N N . SER B 1 90 ? -10.43 9.789 12.352 1 84.31 90 SER B N 1
ATOM 1495 C CA . SER B 1 90 ? -11.672 10.438 12.75 1 84.31 90 SER B CA 1
ATOM 1496 C C . SER B 1 90 ? -11.93 10.258 14.242 1 84.31 90 SER B C 1
ATOM 1498 O O . SER B 1 90 ? -12.32 11.211 14.93 1 84.31 90 SER B O 1
ATOM 1500 N N . ASP B 1 91 ? -11.648 9.109 14.688 1 81.56 91 ASP B N 1
ATOM 1501 C CA . ASP B 1 91 ? -11.812 8.82 16.109 1 81.56 91 ASP B CA 1
ATOM 1502 C C . ASP B 1 91 ? -10.844 9.633 16.953 1 81.56 91 ASP B C 1
ATOM 1504 O O . ASP B 1 91 ? -11.203 10.109 18.031 1 81.56 91 ASP B O 1
ATOM 1508 N N . MET B 1 92 ? -9.641 9.812 16.422 1 76.25 92 MET B N 1
ATOM 1509 C CA . MET B 1 92 ? -8.617 10.594 17.125 1 76.25 92 MET B CA 1
ATOM 1510 C C . MET B 1 92 ? -8.961 12.086 17.078 1 76.25 92 MET B C 1
ATOM 1512 O O . MET B 1 92 ? -8.867 12.773 18.094 1 76.25 92 MET B O 1
ATOM 1516 N N . ALA B 1 93 ? -9.406 12.578 15.898 1 76.06 93 ALA B N 1
ATOM 1517 C CA . ALA B 1 93 ? -9.781 13.977 15.719 1 76.06 93 ALA B CA 1
ATOM 1518 C C . ALA B 1 93 ? -11.047 14.312 16.5 1 76.06 93 ALA B C 1
ATOM 1520 O O . ALA B 1 93 ? -11.164 15.414 17.047 1 76.06 93 ALA B O 1
ATOM 1521 N N . GLY B 1 94 ? -12.031 13.461 16.344 1 69.62 94 GLY B N 1
ATOM 1522 C CA . GLY B 1 94 ? -13.25 13.648 17.125 1 69.62 94 GLY B CA 1
ATOM 1523 C C . GLY B 1 94 ? -13 13.695 18.625 1 69.62 94 GLY B C 1
ATOM 1524 O O . GLY B 1 94 ? -13.82 14.211 19.375 1 69.62 94 GLY B O 1
ATOM 1525 N N . GLY B 1 95 ? -11.945 12.984 19.078 1 62.94 95 GLY B N 1
ATOM 1526 C CA . GLY B 1 95 ? -11.555 13.023 20.484 1 62.94 95 GLY B CA 1
ATOM 1527 C C . GLY B 1 95 ? -10.711 14.234 20.828 1 62.94 95 GLY B C 1
ATOM 1528 O O . GLY B 1 95 ? -10.484 14.516 22.016 1 62.94 95 GLY B O 1
ATOM 1529 N N . LEU B 1 96 ? -9.891 14.75 19.891 1 58.19 96 LEU B N 1
ATOM 1530 C CA . LEU B 1 96 ? -9.133 15.969 20.109 1 58.19 96 LEU B CA 1
ATOM 1531 C C . LEU B 1 96 ? -10.062 17.172 20.25 1 58.19 96 LEU B C 1
ATOM 1533 O O . LEU B 1 96 ? -11.039 17.297 19.516 1 58.19 96 LEU B O 1
ATOM 1537 N N . PRO B 1 97 ? -10.055 17.766 21.469 1 53.78 97 PRO B N 1
ATOM 1538 C CA . PRO B 1 97 ? -10.898 18.938 21.734 1 53.78 97 PRO B CA 1
ATOM 1539 C C . PRO B 1 97 ? -10.703 20.047 20.703 1 53.78 97 PRO B C 1
ATOM 1541 O O . PRO B 1 97 ? -10.852 21.234 21.031 1 53.78 97 PRO B O 1
ATOM 1544 N N . PHE B 1 98 ? -10.117 19.797 19.578 1 52.72 98 PHE B N 1
ATOM 1545 C CA . PHE B 1 98 ? -10.016 20.891 18.641 1 52.72 98 PHE B CA 1
ATOM 1546 C C . PHE B 1 98 ? -11.398 21.438 18.281 1 52.72 98 PHE B C 1
ATOM 1548 O O . PHE B 1 98 ? -12.242 20.703 17.75 1 52.72 98 PHE B O 1
ATOM 1555 N N . SER B 1 99 ? -11.922 22.375 18.953 1 51.06 99 SER B N 1
ATOM 1556 C CA . SER B 1 99 ? -13.164 23.109 18.734 1 51.06 99 SER B CA 1
ATOM 1557 C C . SER B 1 99 ? -13.352 23.469 17.266 1 51.06 99 SER B C 1
ATOM 1559 O O . SER B 1 99 ? -12.383 23.812 16.578 1 51.06 99 SER B O 1
ATOM 1561 N N . PRO B 1 100 ? -14.5 23.125 16.484 1 49.41 100 PRO B N 1
ATOM 1562 C CA . PRO B 1 100 ? -14.797 23.734 15.188 1 49.41 100 PRO B CA 1
ATOM 1563 C C . PRO B 1 100 ? -14.227 25.141 15.055 1 49.41 100 PRO B C 1
ATOM 1565 O O . PRO B 1 100 ? -13.977 25.609 13.938 1 49.41 100 PRO B O 1
ATOM 1568 N N . ASP B 1 101 ? -14.391 25.828 16.172 1 43.59 101 ASP B N 1
ATOM 1569 C CA . ASP B 1 101 ? -14.031 27.25 16.297 1 43.59 101 ASP B CA 1
ATOM 1570 C C . ASP B 1 101 ? -12.555 27.469 15.984 1 43.59 101 ASP B C 1
ATOM 1572 O O . ASP B 1 101 ? -12.148 28.594 15.656 1 43.59 101 ASP B O 1
ATOM 1576 N N . MET B 1 102 ? -11.609 26.562 16.297 1 44.84 102 MET B N 1
ATOM 1577 C CA . MET B 1 102 ? -10.188 26.812 16.094 1 44.84 102 MET B CA 1
ATOM 1578 C C . MET B 1 102 ? -9.859 26.906 14.602 1 44.84 102 MET B C 1
ATOM 1580 O O . MET B 1 102 ? -8.984 27.672 14.195 1 44.84 102 MET B O 1
ATOM 1584 N N . PHE B 1 103 ? -10.414 26.125 13.688 1 45.56 103 PHE B N 1
ATOM 1585 C CA . PHE B 1 103 ? -10.367 26.312 12.242 1 45.56 103 PHE B CA 1
ATOM 1586 C C . PHE B 1 103 ? -11.367 27.375 11.805 1 45.56 103 PHE B C 1
ATOM 1588 O O . PHE B 1 103 ? -11.289 27.891 10.688 1 45.56 103 PHE B O 1
ATOM 1595 N N . GLY B 1 104 ? -12.578 27.5 12.344 1 41.38 104 GLY B N 1
ATOM 1596 C CA . GLY B 1 104 ? -13.438 28.672 12.211 1 41.38 104 GLY B CA 1
ATOM 1597 C C . GLY B 1 104 ? -12.914 29.891 12.953 1 41.38 104 GLY B C 1
ATOM 1598 O O . GLY B 1 104 ? -12.383 29.766 14.062 1 41.38 104 GLY B O 1
ATOM 1599 N N . GLY B 1 105 ? -12.391 30.922 12.375 1 37.69 105 GLY B N 1
ATOM 1600 C CA . GLY B 1 105 ? -12.055 32.188 12.977 1 37.69 105 GLY B CA 1
ATOM 1601 C C . GLY B 1 105 ? -12.914 32.531 14.172 1 37.69 105 GLY B C 1
ATOM 1602 O O . GLY B 1 105 ? -14 31.984 14.344 1 37.69 105 GLY B O 1
ATOM 1603 N N . GLY B 1 106 ? -12.344 33 15.375 1 37.47 106 GLY B N 1
ATOM 1604 C CA . GLY B 1 106 ? -12.938 33.75 16.453 1 37.47 106 GLY B CA 1
ATOM 1605 C C . GLY B 1 106 ? -14 34.719 15.977 1 37.47 106 GLY B C 1
ATOM 1606 O O . GLY B 1 106 ? -13.766 35.5 15.062 1 37.47 106 GLY B O 1
ATOM 1607 N N . SER B 1 107 ? -15.312 34.562 15.992 1 27.56 107 SER B N 1
ATOM 1608 C CA . SER B 1 107 ? -16.016 35.812 16.297 1 27.56 107 SER B CA 1
ATOM 1609 C C . SER B 1 107 ? -15.609 36.344 17.672 1 27.56 107 SER B C 1
ATOM 1611 O O . SER B 1 107 ? -15.297 35.562 18.578 1 27.56 107 SER B O 1
#